Protein 9ETW (pdb70)

Solvent-accessible surface area: 11876 Å² total; per-residue (Å²): 137,149,58,73,25,62,9,131,66,4,13,85,58,2,13,124,11,0,32,61,0,51,94,98,48,41,42,59,64,4,46,0,23,8,116,217,60,64,9,49,0,3,16,6,0,0,3,10,25,4,108,51,0,50,44,8,6,34,37,88,91,172,52,28,92,46,101,91,1,97,6,156,80,10,36,23,79,0,0,109,40,0,0,77,0,0,8,50,12,85,6,55,0,37,92,105,10,2,119,46,0,40,40,3,0,89,88,0,77,0,117,46,0,21,118,16,0,96,79,3,43,141,75,24,174,135,147,54,73,28,66,12,123,79,6,12,85,61,2,13,126,9,0,31,56,0,52,95,103,48,42,41,53,63,3,45,0,25,18,146,104,81,61,9,49,0,3,12,8,0,2,2,10,26,3,100,56,1,48,64,31,5,37,40,55,97,77,17,25,92,75,101,89,5,114,6,141,54,20,45,24,84,0,0,109,28,1,0,65,0,0,8,48,11,83,5,51,0,39,107,107,6,13,151,31,0,42,43,2,0,92,80,0,102,3,112,47,0,14,94,17,0,83,94,2,64,170,79,24,124

B-factor: mean 26.44, std 12.59, range [11.4, 100.25]

Foldseek 3Di:
DDDDDDDPCVVVVVLLVQVVCVVVVHPWQAWEDEPRDTDTHHLVLLLVQFVLSVCQCVHDDPNVPDRYHYDPPAQPLLVVQLRVCSSHVDGDDDPVCLVNVLVNCVVRVNVVSVVVSVVVVVVVD/DDDDDDDVCVVVVVLLVQVVCVVVVHPWQAWEDEPHDTDTHHLVLLLVQFVLSVCCQVPHPVSVRDRYHYDDQADPLLVVQVRVCSSHVDGDDDPVCLVRVLRSCVVRVRVVSVVVSVVVVVVVD

Structure (mmCIF, N/CA/C/O backbone):
data_9ETW
#
_entry.id   9ETW
#
_cell.length_a   28.740
_cell.length_b   78.186
_cell.length_c   95.571
_cell.angle_alpha   90.000
_cell.angle_beta   90.000
_cell.angle_gamma   90.000
#
_symmetry.space_group_name_H-M   'P 21 21 21'
#
loop_
_entity.id
_entity.type
_entity.pdbx_description
1 polymer 'Kelch-like protein 26'
2 non-polymer 1,2-ETHANEDIOL
3 water water
#
loop_
_atom_site.group_PDB
_atom_site.id
_atom_site.type_symbol
_atom_site.label_atom_id
_atom_site.label_alt_id
_atom_site.label_comp_id
_atom_site.label_asym_id
_atom_site.label_entity_id
_atom_site.label_seq_id
_atom_site.pdbx_PDB_ins_code
_atom_site.Cartn_x
_atom_site.Cartn_y
_atom_site.Cartn_z
_atom_site.occupancy
_atom_site.B_iso_or_equiv
_atom_site.auth_seq_id
_atom_site.auth_comp_id
_atom_site.auth_asym_id
_atom_site.auth_atom_id
_atom_site.pdbx_PDB_model_num
ATOM 1 N N . LEU A 1 5 ? 29.09302 -14.98860 4.29693 1.000 81.02135 37 LEU A N 1
ATOM 2 C CA . LEU A 1 5 ? 27.71303 -15.39920 4.00249 1.000 100.25250 37 LEU A CA 1
ATOM 3 C C . LEU A 1 5 ? 26.82110 -14.23215 3.55260 1.000 92.27235 37 LEU A C 1
ATOM 4 O O . LEU A 1 5 ? 26.25591 -13.50063 4.37841 1.000 77.56145 37 LEU A O 1
ATOM 9 N N . LYS A 1 6 ? 26.69597 -14.08492 2.23360 1.000 55.72292 38 LYS A N 1
ATOM 10 C CA . LYS A 1 6 ? 25.94079 -13.01371 1.59784 1.000 39.54287 38 LYS A CA 1
ATOM 11 C C . LYS A 1 6 ? 25.02955 -13.65188 0.56823 1.000 44.78614 38 LYS A C 1
ATOM 12 O O . LYS A 1 6 ? 25.46384 -14.53730 -0.17519 1.000 43.32393 38 LYS A O 1
ATOM 18 N N . CYS A 1 7 ? 23.77090 -13.23266 0.52779 1.000 34.26238 39 CYS A N 1
ATOM 19 C CA . CYS A 1 7 ? 22.84266 -13.97028 -0.31204 1.000 39.47953 39 CYS A CA 1
ATOM 20 C C . CYS A 1 7 ? 21.71262 -13.06051 -0.74120 1.000 30.83585 39 CYS A C 1
ATOM 21 O O . CYS A 1 7 ? 21.26283 -12.20675 0.03244 1.000 27.66017 39 CYS A O 1
ATOM 24 N N . THR A 1 8 ? 21.26041 -13.25611 -1.97678 1.000 32.06800 40 THR A N 1
ATOM 25 C CA . THR A 1 8 ? 20.13011 -12.51076 -2.51971 1.000 29.61386 40 THR A CA 1
ATOM 26 C C . THR A 1 8 ? 18.87777 -13.37082 -2.43865 1.000 27.03917 40 THR A C 1
ATOM 27 O O . THR A 1 8 ? 18.90826 -14.54920 -2.81088 1.000 31.37799 40 THR A O 1
ATOM 31 N N . PHE A 1 9 ? 17.78975 -12.77373 -1.94532 1.000 24.39130 41 PHE A N 1
ATOM 32 C CA . PHE A 1 9 ? 16.46965 -13.38210 -1.86550 1.000 25.53185 41 PHE A CA 1
ATOM 33 C C . PHE A 1 9 ? 15.50723 -12.57807 -2.72433 1.000 24.47348 41 PHE A C 1
ATOM 34 O O . PHE A 1 9 ? 15.69494 -11.37967 -2.95384 1.000 26.27659 41 PHE A O 1
ATOM 42 N N . SER A 1 10 ? 14.47557 -13.24600 -3.20273 1.000 26.53218 42 SER A N 1
ATOM 43 C CA A SER A 1 10 ? 13.48325 -12.57490 -4.02362 0.571 24.67634 42 SER A CA 1
ATOM 44 C CA B SER A 1 10 ? 13.48593 -12.65110 -4.08510 0.429 24.67844 42 SER A CA 1
ATOM 45 C C . SER A 1 10 ? 12.09276 -12.95759 -3.55299 1.000 24.88281 42 SER A C 1
ATOM 46 O O . SER A 1 10 ? 11.87173 -14.02020 -2.95855 1.000 25.24924 42 SER A O 1
ATOM 51 N N . ALA A 1 11 ? 11.15533 -12.03850 -3.79048 1.000 23.30377 43 ALA A N 1
ATOM 52 C CA . ALA A 1 11 ? 9.75343 -12.25190 -3.44570 1.000 21.05231 43 ALA A CA 1
ATOM 53 C C . ALA A 1 11 ? 8.95846 -12.43557 -4.73315 1.000 21.13866 43 ALA A C 1
ATOM 54 O O . ALA A 1 11 ? 8.70954 -11.45214 -5.45144 1.000 22.72269 43 ALA A O 1
ATOM 56 N N . PRO A 1 12 ? 8.57306 -13.66402 -5.09373 1.000 25.15081 44 PRO A N 1
ATOM 57 C CA . PRO A 1 12 ? 7.90918 -13.86369 -6.39415 1.000 33.19728 44 PRO A CA 1
ATOM 58 C C . PRO A 1 12 ? 6.55904 -13.17467 -6.50659 1.000 27.57497 44 PRO A C 1
ATOM 59 O O . PRO A 1 12 ? 6.11219 -12.89828 -7.62554 1.000 38.27537 44 PRO A O 1
ATOM 63 N N . SER A 1 13 ? 5.90640 -12.87120 -5.39448 1.000 29.67984 45 SER A N 1
ATOM 64 C CA . SER A 1 13 ? 4.60851 -12.20937 -5.40656 1.000 31.38330 45 SER A CA 1
ATOM 65 C C . SER A 1 13 ? 4.69941 -10.68626 -5.50394 1.000 37.07300 45 SER A C 1
ATOM 66 O O . SER A 1 13 ? 3.65301 -10.03122 -5.60929 1.000 28.05135 45 SER A O 1
ATOM 69 N N . HIS A 1 14 ? 5.90650 -10.10078 -5.45132 1.000 22.35664 46 HIS A N 1
ATOM 70 C CA . HIS A 1 14 ? 5.98224 -8.64945 -5.25655 1.000 19.50057 46 HIS A CA 1
ATOM 71 C C . HIS A 1 14 ? 5.48349 -7.88620 -6.47331 1.000 20.73361 46 HIS A C 1
ATOM 72 O O . HIS A 1 14 ? 4.76164 -6.89355 -6.32346 1.000 19.27273 46 HIS A O 1
ATOM 79 N N . SER A 1 15 ? 5.85620 -8.30780 -7.68227 1.000 18.21012 47 SER A N 1
ATOM 80 C CA . SER A 1 15 ? 5.46279 -7.52529 -8.84759 1.000 16.77033 47 SER A CA 1
ATOM 81 C C . SER A 1 15 ? 3.94984 -7.54318 -9.01683 1.000 20.68710 47 SER A C 1
ATOM 82 O O . SER A 1 15 ? 3.35589 -6.54990 -9.44656 1.000 20.41853 47 SER A O 1
ATOM 85 N N . THR A 1 16 ? 3.30492 -8.66472 -8.66438 1.000 19.31406 48 THR A N 1
ATOM 86 C CA . THR A 1 16 ? 1.84466 -8.74718 -8.73967 1.000 23.82776 48 THR A CA 1
ATOM 87 C C . THR A 1 16 ? 1.18382 -7.86536 -7.68485 1.000 21.44716 48 THR A C 1
ATOM 88 O O . THR A 1 16 ? 0.20297 -7.17103 -7.96678 1.000 19.23379 48 THR A O 1
ATOM 92 N N . SER A 1 17 ? 1.69100 -7.89694 -6.45624 1.000 21.98621 49 SER A N 1
ATOM 93 C CA . SER A 1 17 ? 1.14114 -7.03534 -5.41715 1.000 21.64412 49 SER A CA 1
ATOM 94 C C . SER A 1 17 ? 1.33593 -5.56050 -5.75516 1.000 19.40445 49 SER A C 1
ATOM 95 O O . SER A 1 17 ? 0.46555 -4.72342 -5.45994 1.000 18.32445 49 SER A O 1
ATOM 98 N N . LEU A 1 18 ? 2.50048 -5.21912 -6.31805 1.000 20.48580 50 LEU A N 1
ATOM 99 C CA A LEU A 1 18 ? 2.77297 -3.83491 -6.70694 0.629 21.11395 50 LEU A CA 1
ATOM 100 C CA B LEU A 1 18 ? 2.75720 -3.83056 -6.68293 0.371 21.12041 50 LEU A CA 1
ATOM 101 C C . LEU A 1 18 ? 1.79928 -3.37464 -7.77717 1.000 17.58615 50 LEU A C 1
ATOM 102 O O . LEU A 1 18 ? 1.23046 -2.27057 -7.69715 1.000 16.19782 50 LEU A O 1
ATOM 111 N N . LEU A 1 19 ? 1.59709 -4.20516 -8.80361 1.000 15.97317 51 LEU A N 1
ATOM 112 C CA . LEU A 1 19 ? 0.63216 -3.84769 -9.84107 1.000 16.40658 51 LEU A CA 1
ATOM 113 C C . LEU A 1 19 ? -0.74164 -3.57760 -9.22615 1.000 17.15937 51 LEU A C 1
ATOM 114 O O . LEU A 1 19 ? -1.39057 -2.56968 -9.53081 1.000 17.79171 51 LEU A O 1
ATOM 119 N N . GLN A 1 20 ? -1.19917 -4.46760 -8.33732 1.000 20.63764 52 GLN A N 1
ATOM 120 C CA A GLN A 1 20 ? -2.48997 -4.26563 -7.67916 0.570 17.64809 52 GLN A CA 1
ATOM 121 C CA B GLN A 1 20 ? -2.49067 -4.25858 -7.70370 0.430 17.69005 52 GLN A CA 1
ATOM 122 C C . GLN A 1 20 ? -2.50706 -2.94973 -6.91754 1.000 19.52924 52 GLN A C 1
ATOM 123 O O . GLN A 1 20 ? -3.51398 -2.22473 -6.92871 1.000 18.20671 52 GLN A O 1
ATOM 134 N N . GLY A 1 21 ? -1.40087 -2.63025 -6.23991 1.000 17.33512 53 GLY A N 1
ATOM 135 C CA . GLY A 1 21 ? -1.30921 -1.36121 -5.52763 1.000 16.83116 53 GLY A CA 1
ATOM 136 C C . GLY A 1 21 ? -1.42075 -0.17027 -6.46573 1.000 19.13473 53 GLY A C 1
ATOM 137 O O . GLY A 1 21 ? -2.10916 0.80735 -6.15894 1.000 17.02602 53 GLY A O 1
ATOM 138 N N . LEU A 1 22 ? -0.72363 -0.21739 -7.61419 1.000 15.30041 54 LEU A N 1
ATOM 139 C CA . LEU A 1 22 ? -0.85709 0.87367 -8.59126 1.000 14.27239 54 LEU A CA 1
ATOM 140 C C . LEU A 1 22 ? -2.30262 1.04235 -9.03772 1.000 15.48351 54 LEU A C 1
ATOM 141 O O . LEU A 1 22 ? -2.80582 2.16749 -9.15553 1.000 17.35819 54 LEU A O 1
ATOM 146 N N . ALA A 1 23 ? -2.97870 -0.06748 -9.32903 1.000 14.79437 55 ALA A N 1
ATOM 147 C CA . ALA A 1 23 ? -4.37737 -0.00399 -9.75976 1.000 18.93063 55 ALA A CA 1
ATOM 148 C C . ALA A 1 23 ? -5.25723 0.64430 -8.69106 1.000 17.28524 55 ALA A C 1
ATOM 149 O O . ALA A 1 23 ? -6.12105 1.48059 -9.01313 1.000 18.27263 55 ALA A O 1
ATOM 151 N N . THR A 1 24 ? -5.04351 0.30598 -7.40497 1.000 15.40009 56 THR A N 1
ATOM 152 C CA . THR A 1 24 ? -5.92130 0.90411 -6.38510 1.000 19.40580 56 THR A CA 1
ATOM 153 C C . THR A 1 24 ? -5.65323 2.38852 -6.22004 1.000 15.91564 56 THR A C 1
ATOM 154 O O . THR A 1 24 ? -6.57025 3.14888 -5.89901 1.000 16.77416 56 THR A O 1
ATOM 158 N N . LEU A 1 25 ? -4.40686 2.82293 -6.44196 1.000 16.37429 57 LEU A N 1
ATOM 159 C CA . LEU A 1 25 ? -4.08953 4.24545 -6.35779 1.000 17.60880 57 LEU A CA 1
ATOM 160 C C . LEU A 1 25 ? -4.71484 5.01668 -7.51156 1.000 16.55722 57 LEU A C 1
ATOM 161 O O . LEU A 1 25 ? -5.28411 6.10692 -7.30693 1.000 16.93416 57 LEU A O 1
ATOM 166 N N . ARG A 1 26 ? -4.65442 4.46236 -8.73050 1.000 16.21502 58 ARG A N 1
ATOM 167 C CA . ARG A 1 26 ? -5.36360 5.11375 -9.82534 1.000 15.16577 58 ARG A CA 1
ATOM 168 C C . ARG A 1 26 ? -6.86032 5.17679 -9.51559 1.000 16.52443 58 ARG A C 1
ATOM 169 O O . ARG A 1 26 ? -7.50324 6.21707 -9.72953 1.000 19.24581 58 ARG A O 1
ATOM 177 N N . ALA A 1 27 ? -7.43595 4.08038 -9.00028 1.000 15.28053 59 ALA A N 1
ATOM 178 C CA . ALA A 1 27 ? -8.88317 4.07590 -8.76730 1.000 17.78848 59 ALA A CA 1
ATOM 179 C C . ALA A 1 27 ? -9.27482 5.08642 -7.69173 1.000 18.89772 59 ALA A C 1
ATOM 180 O O . ALA A 1 27 ? -10.37549 5.63352 -7.73195 1.000 17.90833 59 ALA A O 1
ATOM 182 N N . GLN A 1 28 ? -8.38651 5.35972 -6.74127 1.000 18.42812 60 GLN A N 1
ATOM 183 C CA . GLN A 1 28 ? -8.66549 6.33372 -5.68854 1.000 16.84144 60 GLN A CA 1
ATOM 184 C C . GLN A 1 28 ? -8.29648 7.74772 -6.12220 1.000 16.21070 60 GLN A C 1
ATOM 185 O O . GLN A 1 28 ? -8.41723 8.69228 -5.32829 1.000 17.68433 60 GLN A O 1
ATOM 191 N N . GLY A 1 29 ? -7.87482 7.92012 -7.35607 1.000 15.29787 61 GLY A N 1
ATOM 192 C CA . GLY A 1 29 ? -7.51576 9.24466 -7.83158 1.000 17.64084 61 GLY A CA 1
ATOM 193 C C . GLY A 1 29 ? -6.27177 9.82576 -7.19108 1.000 18.99669 61 GLY A C 1
ATOM 194 O O . GLY A 1 29 ? -6.15510 11.05601 -7.09129 1.000 18.54311 61 GLY A O 1
ATOM 195 N N . GLN A 1 30 ? -5.31933 8.98208 -6.79251 1.000 14.94088 62 GLN A N 1
ATOM 196 C CA . GLN A 1 30 ? -4.19513 9.39747 -5.95718 1.000 14.81913 62 GLN A CA 1
ATOM 197 C C . GLN A 1 30 ? -2.89455 9.44382 -6.75098 1.000 17.34575 62 GLN A C 1
ATOM 198 O O . GLN A 1 30 ? -2.57183 8.49798 -7.48334 1.000 16.02696 62 GLN A O 1
ATOM 204 N N . LEU A 1 31 ? -2.12411 10.52645 -6.55048 1.000 18.66028 63 LEU A N 1
ATOM 205 C CA . LEU A 1 31 ? -0.75961 10.72601 -7.05547 1.000 19.14359 63 LEU A CA 1
ATOM 206 C C . LEU A 1 31 ? -0.68832 10.85872 -8.56516 1.000 17.55067 63 LEU A C 1
ATOM 207 O O . LEU A 1 31 ? 0.41611 10.78001 -9.13340 1.000 20.17420 63 LEU A O 1
ATOM 212 N N . LEU A 1 32 ? -1.81675 11.06295 -9.22954 1.000 15.19492 64 LEU A N 1
ATOM 213 C CA . LEU A 1 32 ? -1.82465 11.14422 -10.68568 1.000 15.86399 64 LEU A CA 1
ATOM 214 C C . LEU A 1 32 ? -1.08481 12.39089 -11.16365 1.000 19.72346 64 LEU A C 1
ATOM 215 O O . LEU A 1 32 ? -1.17081 13.45404 -10.54060 1.000 24.38586 64 LEU A O 1
ATOM 220 N N . ASP A 1 33 ? -0.35976 12.27016 -12.28726 1.000 18.24691 65 ASP A N 1
ATOM 221 C CA . ASP A 1 33 ? 0.43793 13.39632 -12.76956 1.000 17.97060 65 ASP A CA 1
ATOM 222 C C . ASP A 1 33 ? 0.27222 13.67838 -14.25731 1.000 18.95486 65 ASP A C 1
ATOM 223 O O . ASP A 1 33 ? 0.96211 14.55490 -14.78035 1.000 20.76589 65 ASP A O 1
ATOM 228 N N . VAL A 1 34 ? -0.63801 13.00189 -14.95147 1.000 15.19378 66 VAL A N 1
ATOM 229 C CA . VAL A 1 34 ? -0.92930 13.38998 -16.33355 1.000 14.77938 66 VAL A CA 1
ATOM 230 C C . VAL A 1 34 ? -2.40218 13.13699 -16.62241 1.000 18.57925 66 VAL A C 1
ATOM 231 O O . VAL A 1 34 ? -3.02269 12.21474 -16.07731 1.000 16.79701 66 VAL A O 1
ATOM 235 N N . VAL A 1 35 ? -2.94874 13.95132 -17.52162 1.000 16.58374 67 VAL A N 1
ATOM 236 C CA . VAL A 1 35 ? -4.25092 13.69235 -18.11695 1.000 14.17653 67 VAL A CA 1
ATOM 237 C C . VAL A 1 35 ? -4.02475 13.64809 -19.61546 1.000 14.94318 67 VAL A C 1
ATOM 238 O O . VAL A 1 35 ? -3.58635 14.63711 -20.20930 1.000 17.67630 67 VAL A O 1
ATOM 242 N N . LEU A 1 36 ? -4.27134 12.49842 -20.22765 1.000 16.08209 68 LEU A N 1
ATOM 243 C CA . LEU A 1 36 ? -4.31173 12.40596 -21.68141 1.000 13.24201 68 LEU A CA 1
ATOM 244 C C . LEU A 1 36 ? -5.72521 12.72794 -22.14519 1.000 16.51552 68 LEU A C 1
ATOM 245 O O . LEU A 1 36 ? -6.70067 12.38059 -21.47106 1.000 16.79075 68 LEU A O 1
ATOM 250 N N . THR A 1 37 ? -5.84547 13.43595 -23.26019 1.000 16.88740 69 THR A N 1
ATOM 251 C CA . THR A 1 37 ? -7.17406 13.79201 -23.75001 1.000 15.62083 69 THR A CA 1
ATOM 252 C C . THR A 1 37 ? -7.30790 13.41801 -25.21624 1.000 18.08750 69 THR A C 1
ATOM 253 O O . THR A 1 37 ? -6.36297 13.54084 -26.01016 1.000 19.13472 69 THR A O 1
ATOM 257 N N . ILE A 1 38 ? -8.51090 12.97669 -25.56921 1.000 16.97742 70 ILE A N 1
ATOM 258 C CA . ILE A 1 38 ? -8.89988 12.65976 -26.94085 1.000 18.30057 70 ILE A CA 1
ATOM 259 C C . ILE A 1 38 ? -10.25754 13.31041 -27.14297 1.000 20.31414 70 ILE A C 1
ATOM 260 O O . ILE A 1 38 ? -11.23204 12.90101 -26.50366 1.000 21.85184 70 ILE A O 1
ATOM 265 N N . ASN A 1 39 ? -10.32093 14.33726 -27.99887 1.000 22.54660 71 ASN A N 1
ATOM 266 C CA . ASN A 1 39 ? -11.56582 15.07979 -28.25408 1.000 26.14655 71 ASN A CA 1
ATOM 267 C C . ASN A 1 39 ? -12.25558 15.48862 -26.94777 1.000 29.73889 71 ASN A C 1
ATOM 268 O O . ASN A 1 39 ? -13.47204 15.35213 -26.78068 1.000 31.15361 71 ASN A O 1
ATOM 273 N N . ARG A 1 40 ? -11.46011 16.00814 -26.02262 1.000 27.48486 72 ARG A N 1
ATOM 274 C CA . ARG A 1 40 ? -11.89580 16.53446 -24.73141 1.000 30.33937 72 ARG A CA 1
ATOM 275 C C . ARG A 1 40 ? -12.28301 15.45114 -23.71993 1.000 34.90457 72 ARG A C 1
ATOM 276 O O . ARG A 1 40 ? -12.66899 15.79869 -22.61448 1.000 32.17394 72 ARG A O 1
ATOM 284 N N . GLU A 1 41 ? -12.18854 14.16052 -24.05516 1.000 22.00417 73 GLU A N 1
ATOM 285 C CA . GLU A 1 41 ? -12.32557 13.10067 -23.05266 1.000 22.53553 73 GLU A CA 1
ATOM 286 C C . GLU A 1 41 ? -11.02095 12.93158 -22.28524 1.000 19.49573 73 GLU A C 1
ATOM 287 O O . GLU A 1 41 ? -9.96646 12.73186 -22.89511 1.000 20.89299 73 GLU A O 1
ATOM 293 N N . ALA A 1 42 ? -11.10656 12.93378 -20.94770 1.000 22.08810 74 ALA A N 1
ATOM 294 C CA . ALA A 1 42 ? -9.95596 12.91891 -20.05110 1.000 17.75710 74 ALA A CA 1
ATOM 295 C C . ALA A 1 42 ? -9.60329 11.51296 -19.57667 1.000 16.29582 74 ALA A C 1
ATOM 296 O O . ALA A 1 42 ? -10.48671 10.73585 -19.17921 1.000 20.35561 74 ALA A O 1
ATOM 298 N N . PHE A 1 43 ? -8.30699 11.21556 -19.59467 1.000 16.15464 75 PHE A N 1
ATOM 299 C CA . PHE A 1 43 ? -7.76594 9.92424 -19.18062 1.000 18.47748 75 PHE A CA 1
ATOM 300 C C . PHE A 1 43 ? -6.63832 10.17672 -18.19746 1.000 14.95627 75 PHE A C 1
ATOM 301 O O . PHE A 1 43 ? -5.50305 10.45639 -18.61777 1.000 14.66943 75 PHE A O 1
ATOM 309 N N . PRO A 1 44 ? -6.89991 10.10463 -16.89853 1.000 14.15546 76 PRO A N 1
ATOM 310 C CA . PRO A 1 44 ? -5.83088 10.31785 -15.91671 1.000 16.10658 76 PRO A CA 1
ATOM 311 C C . PRO A 1 44 ? -4.93176 9.09117 -15.78960 1.000 19.67949 76 PRO A C 1
ATOM 312 O O . PRO A 1 44 ? -5.37146 7.94946 -15.94372 1.000 18.38355 76 PRO A O 1
ATOM 316 N N . ALA A 1 45 ? -3.65580 9.32646 -15.47012 1.000 16.57052 77 ALA A N 1
ATOM 317 C CA . ALA A 1 45 ? -2.73805 8.21015 -15.25929 1.000 14.41594 77 ALA A CA 1
ATOM 318 C C . ALA A 1 45 ? -1.52232 8.69771 -14.49555 1.000 16.89318 77 ALA A C 1
ATOM 319 O O . ALA A 1 45 ? -1.39945 9.88211 -14.16830 1.000 16.06683 77 ALA A O 1
ATOM 321 N N . HIS A 1 46 ? -0.65485 7.75064 -14.15043 1.000 15.46585 78 HIS A N 1
ATOM 322 C CA . HIS A 1 46 ? 0.67841 8.03043 -13.62371 1.000 13.87374 78 HIS A CA 1
ATOM 323 C C . HIS A 1 46 ? 1.67000 7.87606 -14.77382 1.000 13.88891 78 HIS A C 1
ATOM 324 O O . HIS A 1 46 ? 1.74051 6.80495 -15.40347 1.000 15.88513 78 HIS A O 1
ATOM 331 N N . LYS A 1 47 ? 2.42117 8.94682 -15.07148 1.000 14.80247 79 LYS A N 1
ATOM 332 C CA . LYS A 1 47 ? 3.35576 8.89962 -16.20027 1.000 14.06285 79 LYS A CA 1
ATOM 333 C C . LYS A 1 47 ? 4.32888 7.74134 -16.06060 1.000 15.38220 79 LYS A C 1
ATOM 334 O O . LYS A 1 47 ? 4.69371 7.10077 -17.06135 1.000 16.30431 79 LYS A O 1
ATOM 340 N N . VAL A 1 48 ? 4.79636 7.48615 -14.83139 1.000 15.60211 80 VAL A N 1
ATOM 341 C CA . VAL A 1 48 ? 5.85441 6.49050 -14.66573 1.000 18.61937 80 VAL A CA 1
ATOM 342 C C . VAL A 1 48 ? 5.31773 5.09244 -14.96495 1.000 13.77884 80 VAL A C 1
ATOM 343 O O . VAL A 1 48 ? 6.07543 4.21840 -15.44584 1.000 15.21099 80 VAL A O 1
ATOM 347 N N . VAL A 1 49 ? 4.01746 4.85685 -14.72583 1.000 14.29868 81 VAL A N 1
ATOM 348 C CA . VAL A 1 49 ? 3.44790 3.54478 -15.01700 1.000 15.33482 81 VAL A CA 1
ATOM 349 C C . VAL A 1 49 ? 3.33298 3.33763 -16.52546 1.000 12.43177 81 VAL A C 1
ATOM 350 O O . VAL A 1 49 ? 3.71939 2.28910 -17.04647 1.000 16.25464 81 VAL A O 1
ATOM 354 N N . LEU A 1 50 ? 2.77842 4.32950 -17.24962 1.000 13.79260 82 LEU A N 1
ATOM 355 C CA . LEU A 1 50 ? 2.70701 4.23952 -18.70209 1.000 13.27374 82 LEU A CA 1
ATOM 356 C C . LEU A 1 50 ? 4.09569 4.14995 -19.33245 1.000 12.62400 82 LEU A C 1
ATOM 357 O O . LEU A 1 50 ? 4.31629 3.34204 -20.24972 1.000 15.35164 82 LEU A O 1
ATOM 362 N N . ALA A 1 51 ? 5.05662 4.92496 -18.81814 1.000 15.59012 83 ALA A N 1
ATOM 363 C CA . ALA A 1 51 ? 6.40439 4.87391 -19.37580 1.000 17.08079 83 ALA A CA 1
ATOM 364 C C . ALA A 1 51 ? 7.08211 3.52565 -19.13045 1.000 16.82632 83 ALA A C 1
ATOM 365 O O . ALA A 1 51 ? 7.97642 3.12457 -19.89909 1.000 18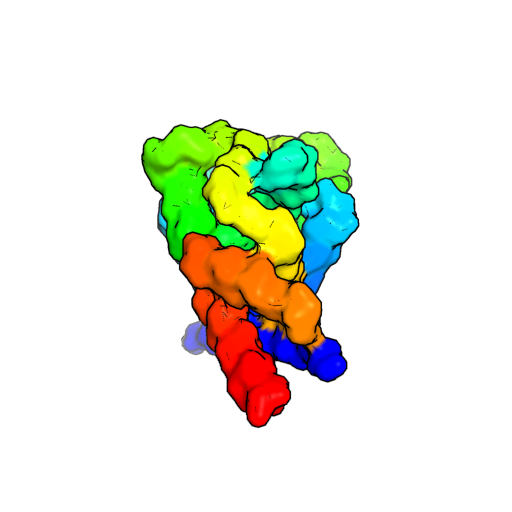.87768 83 ALA A O 1
ATOM 367 N N . ALA A 1 52 ? 6.70390 2.82629 -18.05659 1.000 15.39706 84 ALA A N 1
ATOM 368 C CA . ALA A 1 52 ? 7.34411 1.55750 -17.74644 1.000 15.96188 84 ALA A CA 1
ATOM 369 C C . ALA A 1 52 ? 6.83382 0.40778 -18.58896 1.000 18.55432 84 ALA A C 1
ATOM 370 O O . ALA A 1 52 ? 7.43852 -0.66717 -18.54904 1.000 20.98719 84 ALA A O 1
ATOM 372 N N . CYS A 1 53 ? 5.77132 0.58166 -19.37071 1.000 17.03790 85 CYS A N 1
ATOM 373 C CA . CYS A 1 53 ? 5.35149 -0.53865 -20.20064 1.000 25.65706 85 CYS A CA 1
ATOM 374 C C . CYS A 1 53 ? 5.12236 -0.16975 -21.65742 1.000 21.44580 85 CYS A C 1
ATOM 375 O O . CYS A 1 53 ? 4.67966 -1.02731 -22.41500 1.000 21.64512 85 CYS A O 1
ATOM 378 N N . SER A 1 54 ? 5.46666 1.04858 -22.08115 1.000 16.36282 86 SER A N 1
ATOM 379 C CA . SER A 1 54 ? 5.33911 1.42588 -23.49390 1.000 15.19661 86 SER A CA 1
ATOM 380 C C . SER A 1 54 ? 6.48993 2.34250 -23.85921 1.000 14.53110 86 SER A C 1
ATOM 381 O O . SER A 1 54 ? 6.65644 3.40139 -23.23777 1.000 19.83442 86 SER A O 1
ATOM 384 N N . ASP A 1 55 ? 7.23675 1.95982 -24.91156 1.000 19.09304 87 ASP A N 1
ATOM 385 C CA . ASP A 1 55 ? 8.33910 2.80517 -25.37598 1.000 16.68452 87 ASP A CA 1
ATOM 386 C C . ASP A 1 55 ? 7.80500 4.09422 -25.99614 1.000 24.98981 87 ASP A C 1
ATOM 387 O O . ASP A 1 55 ? 8.51092 5.10874 -26.00802 1.000 21.24835 87 ASP A O 1
ATOM 392 N N . TYR A 1 56 ? 6.54903 4.08857 -26.45831 1.000 18.47979 88 TYR A N 1
ATOM 393 C CA . TYR A 1 56 ? 5.91593 5.30725 -26.95931 1.000 18.16272 88 TYR A CA 1
ATOM 394 C C . TYR A 1 56 ? 5.67535 6.30872 -25.82852 1.000 18.22269 88 TYR A C 1
ATOM 395 O O . TYR A 1 56 ? 6.07660 7.48331 -25.91964 1.000 17.56762 88 TYR A O 1
ATOM 404 N N . PHE A 1 57 ? 5.03378 5.85879 -24.74685 1.000 17.11978 89 PHE A N 1
ATOM 405 C CA . PHE A 1 57 ? 4.84884 6.74473 -23.60733 1.000 14.51493 89 PHE A CA 1
ATOM 406 C C . PHE A 1 57 ? 6.17885 7.08397 -22.94853 1.000 13.43002 89 PHE A C 1
ATOM 407 O O . PHE A 1 57 ? 6.35669 8.20099 -22.44279 1.000 15.84265 89 PHE A O 1
ATOM 415 N N . ARG A 1 58 ? 7.15322 6.17817 -22.94827 1.000 12.64454 90 ARG A N 1
ATOM 416 C CA A ARG A 1 58 ? 8.42223 6.54258 -22.32949 0.518 16.97221 90 ARG A CA 1
ATOM 417 C CA B ARG A 1 58 ? 8.43119 6.52667 -22.33899 0.482 16.97389 90 ARG A CA 1
ATOM 418 C C . ARG A 1 58 ? 9.08339 7.67291 -23.10716 1.000 17.31439 90 ARG A C 1
ATOM 419 O O . ARG A 1 58 ? 9.54474 8.65891 -22.51887 1.000 17.47931 90 ARG A O 1
ATOM 434 N N . ALA A 1 59 ? 9.05659 7.60007 -24.44233 1.000 18.01262 91 ALA A N 1
ATOM 435 C CA . ALA A 1 59 ? 9.62441 8.67465 -25.24398 1.000 21.60955 91 ALA A CA 1
ATOM 436 C C . ALA A 1 59 ? 8.87335 9.97718 -25.01181 1.000 18.62340 91 ALA A C 1
ATOM 437 O O . ALA A 1 59 ? 9.48095 11.04862 -24.97773 1.000 22.99213 91 ALA A O 1
ATOM 439 N N . MET A 1 60 ? 7.54551 9.90331 -24.88380 1.000 17.67528 92 MET A N 1
ATOM 440 C CA . MET A 1 60 ? 6.74650 11.11179 -24.71525 1.000 18.09805 92 MET A CA 1
ATOM 441 C C . MET A 1 60 ? 7.04748 11.80099 -23.38690 1.000 21.77701 92 MET A C 1
ATOM 442 O O . MET A 1 60 ? 7.11431 13.03665 -23.32341 1.000 22.42194 92 MET A O 1
ATOM 447 N N . PHE A 1 61 ? 7.21248 11.02595 -22.31692 1.000 18.28880 93 PHE A N 1
ATOM 448 C CA . PHE A 1 61 ? 7.31703 11.62016 -20.98353 1.000 21.80470 93 PHE A CA 1
ATOM 449 C C . PHE A 1 61 ? 8.74297 11.87343 -20.53503 1.000 24.95942 93 PHE A C 1
ATOM 450 O O . PHE A 1 61 ? 8.94883 12.62504 -19.57757 1.000 20.37693 93 PHE A O 1
ATOM 458 N N . THR A 1 62 ? 9.73989 11.27977 -21.18787 1.000 19.90130 94 THR A N 1
ATOM 459 C CA . THR A 1 62 ? 11.11876 11.46794 -20.75823 1.000 21.63751 94 THR A CA 1
ATOM 460 C C . THR A 1 62 ? 11.95285 12.19707 -21.78665 1.000 26.94813 94 THR A C 1
ATOM 461 O O . THR A 1 62 ? 13.12495 12.48126 -21.51864 1.000 24.10341 94 THR A O 1
ATOM 465 N N . GLY A 1 63 ? 11.38782 12.52995 -22.94417 1.000 25.64732 95 GLY A N 1
ATOM 466 C CA . GLY A 1 63 ? 12.15872 13.05089 -24.05415 1.000 26.52778 95 GLY A CA 1
ATOM 467 C C . GLY A 1 63 ? 12.14637 14.56144 -24.16348 1.000 33.39363 95 GLY A C 1
ATOM 468 O O . GLY A 1 63 ? 11.82988 15.28719 -23.21210 1.000 33.98080 95 GLY A O 1
ATOM 469 N N . GLY A 1 64 ? 12.51930 15.04075 -25.35005 1.000 31.11620 96 GLY A N 1
ATOM 470 C CA . GLY A 1 64 ? 12.47980 16.44620 -25.70094 1.000 42.58126 96 GLY A CA 1
ATOM 471 C C . GLY A 1 64 ? 11.24380 16.89418 -26.46097 1.000 42.72811 96 GLY A C 1
ATOM 472 O O . GLY A 1 64 ? 11.24559 17.99958 -27.01704 1.000 41.94491 96 GLY A O 1
ATOM 473 N N . MET A 1 65 ? 10.20568 16.06366 -26.53171 1.000 38.05420 97 MET A N 1
ATOM 474 C CA . MET A 1 65 ? 8.93223 16.49408 -27.09115 1.000 43.05175 97 MET A CA 1
ATOM 475 C C . MET A 1 65 ? 8.30656 17.57023 -26.20603 1.000 38.58975 97 MET A C 1
ATOM 476 O O . MET A 1 65 ? 8.50815 17.60388 -24.98734 1.000 43.83834 97 MET A O 1
ATOM 481 N N . ARG A 1 66 ? 7.54440 18.46992 -26.83236 1.000 39.12270 98 ARG A N 1
ATOM 482 C CA . ARG A 1 66 ? 6.79811 19.44448 -26.04606 1.000 39.41394 98 ARG A CA 1
ATOM 483 C C . ARG A 1 66 ? 5.96036 18.75980 -24.98001 1.000 42.01473 98 ARG A C 1
ATOM 484 O O . ARG A 1 66 ? 5.78355 19.30125 -23.88329 1.000 34.48878 98 ARG A O 1
ATOM 492 N N . GLU A 1 67 ? 5.47143 17.54735 -25.27187 1.000 34.60517 99 GLU A N 1
ATOM 493 C CA . GLU A 1 67 ? 4.63180 16.80874 -24.34015 1.000 30.09459 99 GLU A CA 1
ATOM 494 C C . GLU A 1 67 ? 5.32473 16.50363 -23.01413 1.000 30.48608 99 GLU A C 1
ATOM 495 O O . GLU A 1 67 ? 4.64374 16.29052 -22.00262 1.000 27.74127 99 GLU A O 1
ATOM 501 N N . ALA A 1 68 ? 6.65679 16.45711 -22.98660 1.000 30.01782 100 ALA A N 1
ATOM 502 C CA . ALA A 1 68 ? 7.31611 15.98574 -21.77239 1.000 33.14670 100 ALA A CA 1
ATOM 503 C C . ALA A 1 68 ? 7.05942 16.91754 -20.58982 1.000 40.76622 100 ALA A C 1
ATOM 504 O O . ALA A 1 68 ? 7.11889 16.48615 -19.43316 1.000 35.84441 100 ALA A O 1
ATOM 506 N N . SER A 1 69 ? 6.75781 18.18472 -20.85185 1.000 31.82192 101 SER A N 1
ATOM 507 C CA . SER A 1 69 ? 6.55354 19.16181 -19.78678 1.000 27.90069 101 SER A CA 1
ATOM 508 C C . SER A 1 69 ? 5.08174 19.47141 -19.54504 1.000 33.34727 101 SER A C 1
ATOM 509 O O . SER A 1 69 ? 4.76825 20.34845 -18.73394 1.000 28.70406 101 SER A O 1
ATOM 512 N N . GLN A 1 70 ? 4.17834 18.79960 -20.23943 1.000 30.72953 102 GLN A N 1
ATOM 513 C CA . GLN A 1 70 ? 2.75671 19.09022 -20.14899 1.000 28.16628 102 GLN A CA 1
ATOM 514 C C . GLN A 1 70 ? 2.07163 18.16993 -19.14708 1.000 26.58906 102 GLN A C 1
ATOM 515 O O . GLN A 1 70 ? 2.30481 16.96252 -19.13848 1.000 29.32492 102 GLN A O 1
ATOM 521 N N . ASP A 1 71 ? 1.20762 18.74537 -18.31489 1.000 25.35793 103 ASP A N 1
ATOM 522 C CA . ASP A 1 71 ? 0.38406 17.90549 -17.44898 1.000 24.63576 103 ASP A CA 1
ATOM 523 C C . ASP A 1 71 ? -0.88329 17.43549 -18.15044 1.000 20.92237 103 ASP A C 1
ATOM 524 O O . ASP A 1 71 ? -1.51111 16.47763 -17.68253 1.000 22.33326 103 ASP A O 1
ATOM 529 N N . VAL A 1 72 ? -1.29438 18.10780 -19.22647 1.000 20.15230 104 VAL A N 1
ATOM 530 C CA . VAL A 1 72 ? -2.44734 17.70760 -20.03765 1.000 19.90872 104 VAL A CA 1
ATOM 531 C C . VAL A 1 72 ? -1.98654 17.60067 -21.48722 1.000 20.44377 104 VAL A C 1
ATOM 532 O O . VAL A 1 72 ? -1.50257 18.58783 -22.05803 1.000 25.13988 104 VAL A O 1
ATOM 536 N N . ILE A 1 73 ? -2.15157 16.41893 -22.07572 1.000 20.28777 105 ILE A N 1
ATOM 537 C CA . ILE A 1 73 ? -1.60205 16.08430 -23.38973 1.000 20.09763 105 ILE A CA 1
ATOM 538 C C . ILE A 1 73 ? -2.72655 15.60916 -24.28693 1.000 20.72758 105 ILE A C 1
ATOM 539 O O . ILE A 1 73 ? -3.40269 14.62275 -23.96426 1.000 21.20619 105 ILE A O 1
ATOM 544 N N . GLU A 1 74 ? -2.88043 16.25335 -25.44984 1.000 22.61844 106 GLU A N 1
ATOM 545 C CA . GLU A 1 74 ? -3.84570 15.78498 -26.44180 1.000 25.41227 106 GLU A CA 1
ATOM 546 C C . GLU A 1 74 ? -3.20979 14.70019 -27.30752 1.000 26.91127 106 GLU A C 1
ATOM 547 O O . GLU A 1 74 ? -2.10319 14.88419 -27.83412 1.000 24.64969 106 GLU A O 1
ATOM 553 N N . LEU A 1 75 ? -3.90772 13.57919 -27.45715 1.000 23.07348 107 LEU A N 1
ATOM 554 C CA . LEU A 1 75 ? -3.44762 12.46636 -28.28858 1.000 23.39011 107 LEU A CA 1
ATOM 555 C C . LEU A 1 75 ? -4.21562 12.47288 -29.60080 1.000 31.48111 107 LEU A C 1
ATOM 556 O O . LEU A 1 75 ? -5.28148 11.86228 -29.72075 1.000 33.78530 107 LEU A O 1
ATOM 561 N N . LYS A 1 76 ? -3.65282 13.12758 -30.60170 1.000 21.67304 108 LYS A N 1
ATOM 562 C CA . LYS A 1 76 ? -4.33803 13.23679 -31.87917 1.000 22.74744 108 LYS A CA 1
ATOM 563 C C . LYS A 1 76 ? -4.28905 11.92426 -32.64730 1.000 28.43035 108 LYS A C 1
ATOM 564 O O . LYS A 1 76 ? -3.24083 11.28555 -32.74340 1.000 30.40351 108 LYS A O 1
ATOM 570 N N . GLY A 1 77 ? -5.41550 11.56720 -33.26120 1.000 24.46361 109 GLY A N 1
ATOM 571 C CA . GLY A 1 77 ? -5.51251 10.37561 -34.07803 1.000 37.30090 109 GLY A CA 1
ATOM 572 C C . GLY A 1 77 ? -5.86286 9.10160 -33.33265 1.000 32.84029 109 GLY A C 1
ATOM 573 O O . GLY A 1 77 ? -6.19523 8.10113 -33.97743 1.000 35.05678 109 GLY A O 1
ATOM 574 N N . VAL A 1 78 ? -5.81920 9.10661 -32.02286 1.000 20.00718 110 VAL A N 1
ATOM 575 C CA . VAL A 1 78 ? -5.92992 7.88362 -31.24232 1.000 16.63253 110 VAL A CA 1
ATOM 576 C C . VAL A 1 78 ? -7.39238 7.65049 -30.86289 1.000 19.85358 110 VAL A C 1
ATOM 577 O O . VAL A 1 78 ? -8.11695 8.58722 -30.52326 1.000 20.15138 110 VAL A O 1
ATOM 581 N N . SER A 1 79 ? -7.80837 6.38503 -30.85447 1.000 16.95521 111 SER A N 1
ATOM 582 C CA . SER A 1 79 ? -9.16111 6.01917 -30.46460 1.000 17.48246 111 SER A CA 1
ATOM 583 C C . SER A 1 79 ? -9.38457 6.19710 -28.96040 1.000 16.62566 111 SER A C 1
ATOM 584 O O . SER A 1 79 ? -8.62920 5.66673 -28.15668 1.000 17.82001 111 SER A O 1
ATOM 587 N N . ALA A 1 80 ? -10.44035 6.91612 -28.57911 1.000 17.22902 112 ALA A N 1
ATOM 588 C CA . ALA A 1 80 ? -10.73428 7.07900 -27.14197 1.000 15.34498 112 ALA A CA 1
ATOM 589 C C . ALA A 1 80 ? -11.08225 5.73648 -26.49708 1.000 21.37573 112 ALA A C 1
ATOM 590 O O . ALA A 1 80 ? -10.55789 5.38752 -25.42173 1.000 18.01366 112 ALA A O 1
ATOM 592 N N . ARG A 1 81 ? -11.98156 4.97637 -27.12198 1.000 15.96294 113 ARG A N 1
ATOM 593 C CA . ARG A 1 81 ? -12.28265 3.64502 -26.60773 1.000 15.81874 113 ARG A CA 1
ATOM 594 C C . ARG A 1 81 ? -11.02527 2.79242 -26.52356 1.000 22.16001 113 ARG A C 1
ATOM 595 O O . ARG A 1 81 ? -10.78252 2.11332 -25.51401 1.000 17.60362 113 ARG A O 1
ATOM 603 N N . GLY A 1 82 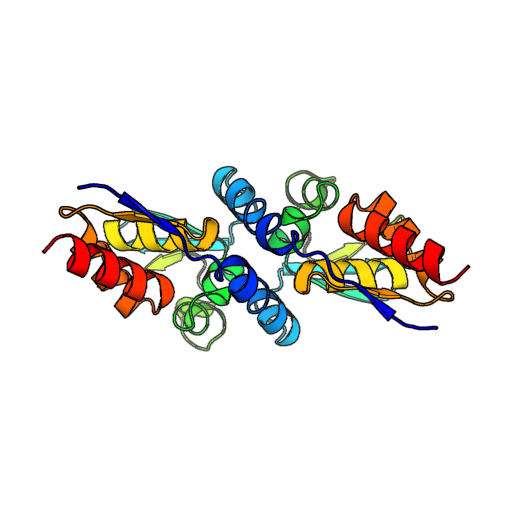? -10.19170 2.82678 -27.56266 1.000 16.54165 114 GLY A N 1
ATOM 604 C CA . GLY A 1 82 ? -8.96123 2.05484 -27.51306 1.000 14.00017 114 GLY A CA 1
ATOM 605 C C . GLY A 1 82 ? -8.04929 2.47245 -26.37584 1.000 15.99230 114 GLY A C 1
ATOM 606 O O . GLY A 1 82 ? -7.49047 1.61835 -25.68161 1.000 16.45274 114 GLY A O 1
ATOM 607 N N . LEU A 1 83 ? -7.88930 3.78570 -26.16277 1.000 15.55949 115 LEU A N 1
ATOM 608 C CA . LEU A 1 83 ? -6.99491 4.25456 -25.09859 1.000 14.89788 115 LEU A CA 1
ATOM 609 C C . LEU A 1 83 ? -7.48187 3.75195 -23.74119 1.000 17.06460 115 LEU A C 1
ATOM 610 O O . LEU A 1 83 ? -6.68523 3.35112 -22.88478 1.000 17.13942 115 LEU A O 1
ATOM 615 N N . ARG A 1 84 ? -8.78867 3.76717 -23.52527 1.000 18.83910 116 ARG A N 1
ATOM 616 C CA . ARG A 1 84 ? -9.37137 3.28536 -22.26573 1.000 17.71382 116 ARG A CA 1
ATOM 617 C C . ARG A 1 84 ? -8.84338 1.90067 -21.94617 1.000 19.67446 116 ARG A C 1
ATOM 618 O O . ARG A 1 84 ? -8.33331 1.64358 -20.85419 1.000 17.68652 116 ARG A O 1
ATOM 626 N N . HIS A 1 85 ? -8.96884 0.99161 -22.91127 1.000 16.05528 117 HIS A N 1
ATOM 627 C CA . HIS A 1 85 ? -8.49933 -0.38129 -22.71869 1.000 17.99668 117 HIS A CA 1
ATOM 628 C C . HIS A 1 85 ? -6.99704 -0.45003 -22.49834 1.000 18.48467 117 HIS A C 1
ATOM 629 O O . HIS A 1 85 ? -6.51946 -1.28293 -21.72031 1.000 17.24776 117 HIS A O 1
ATOM 636 N N . ILE A 1 86 ? -6.22964 0.36827 -23.21888 1.000 15.45003 118 ILE A N 1
ATOM 637 C CA . ILE A 1 86 ? -4.76859 0.34051 -23.09925 1.000 15.69669 118 ILE A CA 1
ATOM 638 C C . ILE A 1 86 ? -4.34213 0.76029 -21.69263 1.000 14.86121 118 ILE A C 1
ATOM 639 O O . ILE A 1 86 ? -3.50847 0.10924 -21.05210 1.000 18.76371 118 ILE A O 1
ATOM 644 N N . ILE A 1 87 ? -4.89729 1.85560 -21.18977 1.000 15.39322 119 ILE A N 1
ATOM 645 C CA . ILE A 1 87 ? -4.49551 2.26965 -19.83835 1.000 15.81670 1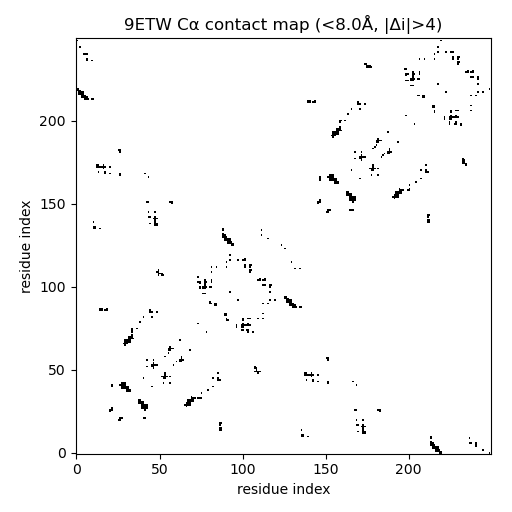19 ILE A CA 1
ATOM 646 C C . ILE A 1 87 ? -4.93589 1.23742 -18.80631 1.000 27.70627 119 ILE A C 1
ATOM 647 O O . ILE A 1 87 ? -4.17314 0.88409 -17.89732 1.000 17.06881 119 ILE A O 1
ATOM 652 N N . ASP A 1 88 ? -6.16517 0.72735 -18.92057 1.000 19.85557 120 ASP A N 1
ATOM 653 C CA . ASP A 1 88 ? -6.61300 -0.30100 -17.97600 1.000 17.17976 120 ASP A CA 1
ATOM 654 C C . ASP A 1 88 ? -5.69771 -1.52517 -18.01901 1.000 22.52192 120 ASP A C 1
ATOM 655 O O . ASP A 1 88 ? -5.42174 -2.14265 -16.97265 1.000 17.62245 120 ASP A O 1
ATOM 660 N N . PHE A 1 89 ? -5.21372 -1.89673 -19.21724 1.000 17.59572 121 PHE A N 1
ATOM 661 C CA . PHE A 1 89 ? -4.25549 -3.00128 -19.28197 1.000 13.74455 121 PHE A CA 1
ATOM 662 C C . PHE A 1 89 ? -2.98669 -2.67462 -18.48920 1.000 18.63914 121 PHE A C 1
ATOM 663 O O . PHE A 1 89 ? -2.45635 -3.53602 -17.78072 1.000 16.81539 121 PHE A O 1
ATOM 671 N N . ALA A 1 90 ? -2.45722 -1.45221 -18.64295 1.000 17.71551 122 ALA A N 1
ATOM 672 C CA . ALA A 1 90 ? -1.21808 -1.08342 -17.96181 1.000 17.57173 122 ALA A CA 1
ATOM 673 C C . ALA A 1 90 ? -1.31822 -1.34282 -16.46736 1.000 15.89774 122 ALA A C 1
ATOM 674 O O . ALA A 1 90 ? -0.34267 -1.76186 -15.83016 1.000 18.46224 122 ALA A O 1
ATOM 676 N N . TYR A 1 91 ? -2.49669 -1.11807 -15.89868 1.000 13.53617 123 TYR A N 1
ATOM 677 C CA . TYR A 1 91 ? -2.70576 -1.24760 -14.46070 1.000 13.45853 123 TYR A CA 1
ATOM 678 C C . TYR A 1 91 ? -3.20108 -2.62317 -14.01888 1.000 19.82903 123 TYR A C 1
ATOM 679 O O . TYR A 1 91 ? -3.31633 -2.87568 -12.81119 1.000 20.17331 123 TYR A O 1
ATOM 688 N N . SER A 1 92 ? -3.50341 -3.52329 -14.93823 1.000 17.39507 124 SER A N 1
ATOM 689 C CA . SER A 1 92 ? -4.15838 -4.77562 -14.55965 1.000 18.98168 124 SER A CA 1
ATOM 690 C C . SER A 1 92 ? -3.55866 -6.02064 -15.18816 1.000 20.03087 124 SER A C 1
ATOM 691 O O . SER A 1 92 ? -3.83915 -7.12059 -14.69434 1.000 19.55914 124 SER A O 1
ATOM 694 N N . ALA A 1 93 ? -2.79846 -5.89691 -16.28078 1.000 16.30705 125 ALA A N 1
ATOM 695 C CA . ALA A 1 93 ? -2.26571 -7.01207 -17.06070 1.000 19.20952 125 ALA A CA 1
ATOM 696 C C . ALA A 1 93 ? -3.36202 -7.76240 -17.79433 1.000 21.74239 125 ALA A C 1
ATOM 697 O O . ALA A 1 93 ? -3.10893 -8.86264 -18.30006 1.000 21.78416 125 ALA A O 1
ATOM 699 N N . GLU A 1 94 ? -4.57507 -7.19070 -17.88543 1.000 20.89286 126 GLU A N 1
ATOM 700 C CA . GLU A 1 94 ? -5.71943 -7.84885 -18.51744 1.000 21.15353 126 GLU A CA 1
ATOM 701 C C . GLU A 1 94 ? -6.37752 -6.93682 -19.53688 1.000 21.16435 126 GLU A C 1
ATOM 702 O O . GLU A 1 94 ? -6.32620 -5.70247 -19.43939 1.000 17.52192 126 GLU A O 1
ATOM 708 N N . VAL A 1 95 ? -7.04818 -7.55663 -20.50218 1.000 19.99783 127 VAL A N 1
ATOM 709 C CA . VAL A 1 95 ? -7.89363 -6.82506 -21.43054 1.000 19.80186 127 VAL A CA 1
ATOM 710 C C . VAL A 1 95 ? -9.10872 -7.69478 -21.70952 1.000 25.96068 127 VAL A C 1
ATOM 711 O O . VAL A 1 95 ? -9.00253 -8.92085 -21.83250 1.000 22.50990 127 VAL A O 1
ATOM 715 N N . THR A 1 96 ? -10.26397 -7.06312 -21.76093 1.000 19.17298 128 THR A N 1
ATOM 716 C CA . THR A 1 96 ? -11.52069 -7.72831 -22.05765 1.000 18.18272 128 THR A CA 1
ATOM 717 C C . THR A 1 96 ? -11.94854 -7.31592 -23.45195 1.000 20.22840 128 THR A C 1
ATOM 718 O O . THR A 1 96 ? -12.17765 -6.12904 -23.70331 1.000 23.92735 128 THR A O 1
ATOM 722 N N . LEU A 1 97 ? -12.05924 -8.28426 -24.35334 1.000 16.99735 129 LEU A N 1
ATOM 723 C CA . LEU A 1 97 ? -12.28786 -7.98593 -25.76300 1.000 17.38060 129 LEU A CA 1
ATOM 724 C C . LEU A 1 97 ? -13.57674 -8.61580 -26.25858 1.000 23.62914 129 LEU A C 1
ATOM 725 O O . LEU A 1 97 ? -14.01150 -9.66034 -25.77181 1.000 24.55047 129 LEU A O 1
ATOM 730 N N . ASP A 1 98 ? -14.17443 -7.95582 -27.24259 1.000 17.91919 130 ASP A N 1
ATOM 731 C CA . ASP A 1 98 ? -15.23825 -8.54935 -28.04632 1.000 20.78078 130 ASP A CA 1
ATOM 732 C C . ASP A 1 98 ? -15.14172 -7.98915 -29.45133 1.000 18.45279 130 ASP A C 1
ATOM 733 O O . ASP A 1 98 ? -14.30861 -7.11592 -29.74700 1.000 21.26347 130 ASP A O 1
ATOM 738 N N . LEU A 1 99 ? -15.97336 -8.53722 -30.34891 1.000 22.34449 131 LEU A N 1
ATOM 739 C CA . LEU A 1 99 ? -15.88424 -8.13631 -31.74670 1.000 23.97662 131 LEU A CA 1
ATOM 740 C C . LEU A 1 99 ? -16.23276 -6.66921 -31.93753 1.000 22.03477 131 LEU A C 1
ATOM 741 O O . LEU A 1 99 ? -15.78790 -6.06171 -32.91200 1.000 23.86246 131 LEU A O 1
ATOM 746 N N . ASP A 1 100 ? -17.01387 -6.08472 -31.03157 1.000 23.24809 132 ASP A N 1
ATOM 747 C CA . ASP A 1 100 ? -17.37476 -4.68394 -31.19253 1.000 20.01844 132 ASP A CA 1
ATOM 748 C C . ASP A 1 100 ? -16.18458 -3.75726 -30.93008 1.000 23.19262 132 ASP A C 1
ATOM 749 O O . ASP A 1 100 ? -16.02162 -2.75955 -31.63857 1.000 28.79638 132 ASP A O 1
ATOM 754 N N . CYS A 1 101 ? -15.37701 -4.02447 -29.88927 1.000 19.03079 133 CYS A N 1
ATOM 755 C CA . CYS A 1 101 ? -14.32418 -3.07263 -29.53277 1.000 21.79451 133 CYS A CA 1
ATOM 756 C C . CYS A 1 101 ? -12.92412 -3.44328 -30.03220 1.000 19.75471 133 CYS A C 1
ATOM 757 O O . CYS A 1 101 ? -12.02899 -2.59667 -29.95114 1.000 18.04498 133 CYS A O 1
ATOM 760 N N . VAL A 1 102 ? -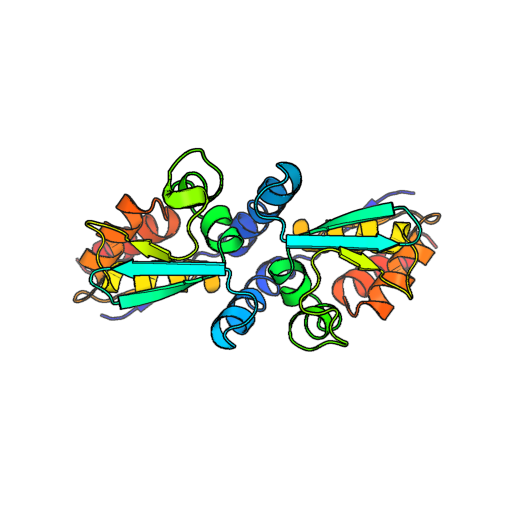12.69756 -4.64690 -30.57043 1.000 19.43915 134 VAL A N 1
ATOM 761 C CA . VAL A 1 102 ? -11.31424 -5.09592 -30.74227 1.000 18.28794 134 VAL A CA 1
ATOM 762 C C . VAL A 1 102 ? -10.56186 -4.23098 -31.76176 1.000 18.54648 134 VAL A C 1
ATOM 763 O O . VAL A 1 102 ? -9.36063 -3.96562 -31.60706 1.000 23.35089 134 VAL A O 1
ATOM 767 N N . GLN A 1 103 ? -11.23743 -3.76747 -32.81533 1.000 20.95046 135 GLN A N 1
ATOM 768 C CA . GLN A 1 103 ? -10.51298 -2.95882 -33.80041 1.000 23.06826 135 GLN A CA 1
ATOM 769 C C . GLN A 1 103 ? -9.94525 -1.68185 -33.18680 1.000 21.50321 135 GLN A C 1
ATOM 770 O O . GLN A 1 103 ? -8.78868 -1.31144 -33.45822 1.000 19.62211 135 GLN A O 1
ATOM 776 N N . ASP A 1 104 ? -10.75151 -0.97711 -32.37530 1.000 17.58887 136 ASP A N 1
ATOM 777 C CA . ASP A 1 104 ? -10.26404 0.19912 -31.64345 1.000 17.28565 136 ASP A CA 1
ATOM 778 C C . ASP A 1 104 ? -9.07460 -0.14768 -30.75895 1.000 14.31478 136 ASP A C 1
ATOM 779 O O . ASP A 1 104 ? -8.08728 0.59738 -30.69874 1.000 16.59915 136 ASP A O 1
ATOM 784 N N . VAL A 1 105 ? -9.14197 -1.29125 -30.06588 1.000 13.92752 137 VAL A N 1
ATOM 785 C CA . VAL A 1 105 ? -8.11216 -1.63750 -29.08453 1.000 17.65210 137 VAL A CA 1
ATOM 786 C C . VAL A 1 105 ? -6.82294 -2.04503 -29.78651 1.000 15.35904 137 VAL A C 1
ATOM 787 O O . VAL A 1 105 ? -5.72629 -1.58508 -29.42489 1.000 17.55656 137 VAL A O 1
ATOM 791 N N . LEU A 1 106 ? -6.94016 -2.88278 -30.81641 1.000 15.83184 138 LEU A N 1
ATOM 792 C CA . LEU A 1 106 ? -5.77118 -3.24748 -31.62111 1.000 17.34000 138 LEU A CA 1
ATOM 793 C C . LEU A 1 106 ? -5.10800 -2.00471 -32.21694 1.000 16.48734 138 LEU A C 1
ATOM 794 O O . LEU A 1 106 ? -3.87708 -1.85284 -32.14543 1.000 16.15486 138 LEU A O 1
ATOM 799 N N . GLY A 1 107 ? -5.90179 -1.08852 -32.80204 1.000 15.33373 139 GLY A N 1
ATOM 800 C CA . GLY A 1 107 ? -5.28873 0.05613 -33.45869 1.000 17.93668 139 GLY A CA 1
ATOM 801 C C . GLY A 1 107 ? -4.56351 0.93683 -32.46885 1.000 21.84532 139 GLY A C 1
ATOM 802 O O . GLY A 1 107 ? -3.47561 1.45349 -32.74849 1.000 17.29376 139 GLY A O 1
ATOM 803 N N . ALA A 1 108 ? -5.15343 1.11628 -31.28284 1.000 14.29986 140 ALA A N 1
ATOM 804 C CA . ALA A 1 108 ? -4.49165 1.92065 -30.26238 1.000 16.82373 140 ALA A CA 1
ATOM 805 C C . ALA A 1 108 ? -3.26411 1.20816 -29.69950 1.000 14.66852 140 ALA A C 1
ATOM 806 O O . ALA A 1 108 ? -2.26202 1.85756 -29.36017 1.000 17.27514 140 ALA A O 1
ATOM 808 N N . ALA A 1 109 ? -3.31525 -0.11887 -29.57698 1.000 16.16173 141 ALA A N 1
ATOM 809 C CA . ALA A 1 109 ? -2.15562 -0.84036 -29.04722 1.000 13.64030 141 ALA A CA 1
ATOM 810 C C . ALA A 1 109 ? -0.96533 -0.74184 -29.99734 1.000 12.96846 141 ALA A C 1
ATOM 811 O O . ALA A 1 109 ? 0.17900 -0.60415 -29.55601 1.000 15.60562 141 ALA A O 1
ATOM 813 N N . VAL A 1 110 ? -1.22302 -0.82211 -31.30771 1.000 14.56449 142 VAL A N 1
ATOM 814 C CA . VAL A 1 110 ? -0.14365 -0.69434 -32.28441 1.000 14.41449 142 VAL A CA 1
ATOM 815 C C . VAL A 1 110 ? 0.46324 0.70708 -32.22867 1.000 13.72144 142 VAL A C 1
ATOM 816 O O . VAL A 1 110 ? 1.68571 0.88348 -32.17060 1.000 17.21788 142 VAL A O 1
ATOM 820 N N . PHE A 1 111 ? -0.39422 1.72470 -32.27782 1.000 15.36024 143 PHE A N 1
ATOM 821 C CA . PHE A 1 111 ? 0.05108 3.11923 -32.23717 1.000 18.54487 143 PHE A CA 1
ATOM 822 C C . PHE A 1 111 ? 0.79586 3.43179 -30.93366 1.000 17.72888 143 PHE A C 1
ATOM 823 O O . PHE A 1 111 ? 1.84958 4.08516 -30.93758 1.000 15.45659 143 PHE A O 1
ATOM 831 N N . LEU A 1 112 ? 0.25235 3.00219 -29.79921 1.000 13.73288 144 LEU A N 1
ATOM 832 C CA . LEU A 1 112 ? 0.84984 3.35447 -28.51799 1.000 15.08022 144 LEU A CA 1
ATOM 833 C C . LEU A 1 112 ? 1.91288 2.35164 -28.08867 1.000 16.44486 144 LEU A C 1
ATOM 834 O O . LEU A 1 112 ? 2.43351 2.45822 -26.96831 1.000 16.57067 144 LEU A O 1
ATOM 839 N N . GLN A 1 113 ? 2.23107 1.37936 -28.95259 1.000 15.31686 145 GLN A N 1
ATOM 840 C CA . GLN A 1 113 ? 3.33204 0.43848 -28.72185 1.000 15.42266 145 GLN A CA 1
ATOM 841 C C . GLN A 1 113 ? 3.12756 -0.31255 -27.40415 1.000 19.30317 145 GLN A C 1
ATOM 842 O O . GLN A 1 113 ? 4.05955 -0.52866 -26.62135 1.000 20.53786 145 GLN A O 1
ATOM 848 N N . MET A 1 114 ? 1.87809 -0.71113 -27.15339 1.000 17.12673 146 MET A N 1
ATOM 849 C CA A MET A 1 114 ? 1.58196 -1.60360 -26.02837 0.576 17.67821 146 MET A CA 1
ATOM 850 C CA B MET A 1 114 ? 1.54151 -1.59893 -26.04707 0.424 17.63942 146 MET A CA 1
ATOM 851 C C . MET A 1 114 ? 1.57570 -3.02441 -26.59325 1.000 17.28911 146 MET A C 1
ATOM 852 O O . MET A 1 114 ? 0.54385 -3.62534 -26.93197 1.000 17.78352 146 MET A O 1
ATOM 861 N N . LEU A 1 115 ? 2.78330 -3.56929 -26.67847 1.000 19.38796 147 LEU A N 1
ATOM 862 C CA . LEU A 1 115 ? 3.00692 -4.77984 -27.46779 1.000 18.48543 147 LEU A CA 1
ATOM 863 C C . LEU A 1 115 ? 2.24620 -5.99244 -26.95677 1.000 17.66467 147 LEU A C 1
ATOM 864 O O . LEU A 1 115 ? 1.72674 -6.74996 -27.80077 1.000 17.44385 147 LEU A O 1
ATOM 869 N N . PRO A 1 116 ? 2.12574 -6.24491 -25.64971 1.000 17.00804 148 PRO A N 1
ATOM 870 C CA . PRO A 1 116 ? 1.35232 -7.42168 -25.22036 1.000 16.01767 148 PRO A CA 1
ATOM 871 C C . PRO A 1 116 ? -0.10376 -7.32036 -25.61776 1.000 18.50684 148 PRO A C 1
ATOM 872 O O . PRO A 1 116 ? -0.76638 -8.34990 -25.84193 1.000 19.67453 148 PRO A O 1
ATOM 876 N N . VAL A 1 117 ? -0.63264 -6.10705 -25.70136 1.000 16.72724 149 VAL A N 1
ATOM 877 C CA . VAL A 1 117 ? -2.04026 -5.95786 -26.05556 1.000 15.85112 149 VAL A CA 1
ATOM 878 C C . VAL A 1 117 ? -2.22765 -6.25493 -27.53023 1.000 16.61762 149 VAL A C 1
ATOM 879 O O . VAL A 1 117 ? -3.21498 -6.87287 -27.92457 1.000 15.49100 149 VAL A O 1
ATOM 883 N N . VAL A 1 118 ? -1.27641 -5.83816 -28.36363 1.000 14.77302 150 VAL A N 1
ATOM 884 C CA . VAL A 1 118 ? -1.32082 -6.24287 -29.76840 1.000 16.48145 150 VAL A CA 1
ATOM 885 C C . VAL A 1 118 ? -1.46895 -7.75727 -29.88141 1.000 20.14866 150 VAL A C 1
ATOM 886 O O . VAL A 1 118 ? -2.34328 -8.25825 -30.59883 1.000 18.03259 150 VAL A O 1
ATOM 890 N N . GLU A 1 119 ? -0.59148 -8.50487 -29.19857 1.000 17.32588 151 GLU A N 1
ATOM 891 C CA . GLU A 1 119 ? -0.63300 -9.96928 -29.25017 1.000 16.97725 151 GLU A CA 1
ATOM 892 C C . GLU A 1 119 ? -1.96950 -10.51322 -28.77603 1.000 19.46972 151 GLU A C 1
ATOM 893 O O . GLU A 1 119 ? -2.50186 -11.46857 -29.35754 1.000 21.04261 151 GLU A O 1
ATOM 899 N N . LEU A 1 120 ? -2.51196 -9.94734 -27.68980 1.000 18.19429 152 LEU A N 1
ATOM 900 C CA . LEU A 1 120 ? -3.76746 -10.45796 -27.16117 1.000 15.97134 152 LEU A CA 1
ATOM 901 C C . LEU A 1 120 ? -4.91011 -10.17614 -28.12068 1.000 19.30552 152 LEU A C 1
ATOM 902 O O . LEU A 1 120 ? -5.81283 -11.01113 -28.28132 1.000 18.65300 152 LEU A O 1
ATOM 907 N N . CYS A 1 121 ? -4.88310 -9.01506 -28.78451 1.000 15.53579 153 CYS A N 1
ATOM 908 C CA . CYS A 1 121 ? -5.89737 -8.73391 -29.80238 1.000 16.54266 153 CYS A CA 1
ATOM 909 C C . CYS A 1 121 ? -5.80439 -9.70531 -30.97782 1.000 17.77809 153 CYS A C 1
ATOM 910 O O . CYS A 1 121 ? -6.82716 -10.17586 -31.49564 1.000 17.60413 153 CYS A O 1
ATOM 913 N N . GLU A 1 122 ? -4.58287 -9.99876 -31.42882 1.000 20.76194 154 GLU A N 1
ATOM 914 C CA . GLU A 1 122 ? -4.39462 -10.95947 -32.50887 1.000 21.23278 154 GLU A CA 1
ATOM 915 C C . GLU A 1 122 ? -4.86233 -12.34867 -32.09992 1.000 24.66530 154 GLU A C 1
ATOM 916 O O . GLU A 1 122 ? -5.45244 -13.08007 -32.90576 1.000 22.92070 154 GLU A O 1
ATOM 922 N N . GLU A 1 123 ? -4.59203 -12.73730 -30.85521 1.000 19.26833 155 GLU A N 1
ATOM 923 C CA . GLU A 1 123 ? -5.06004 -14.02809 -30.37669 1.000 18.53172 155 GLU A CA 1
ATOM 924 C C . GLU A 1 123 ? -6.59126 -14.08407 -30.34111 1.000 21.09379 155 GLU A C 1
ATOM 925 O O . GLU A 1 123 ? -7.19563 -15.08728 -30.74056 1.000 19.24661 155 GLU A O 1
ATOM 931 N N . PHE A 1 124 ? -7.23168 -13.01260 -29.87266 1.000 18.75546 156 PHE A N 1
ATOM 932 C CA . PHE A 1 124 ? -8.68678 -13.00484 -29.85651 1.000 19.41497 156 PHE A CA 1
ATOM 933 C C . PHE A 1 124 ? -9.23799 -13.11568 -31.27545 1.000 18.95894 156 PHE A C 1
ATOM 934 O O . PHE A 1 124 ? -10.20297 -13.85177 -31.53054 1.000 21.59294 156 PHE A O 1
ATOM 942 N N . LEU A 1 125 ? -8.62634 -12.39438 -32.22184 1.000 19.31355 157 LEU A N 1
ATOM 943 C CA . LEU A 1 125 ? -9.17754 -12.35132 -33.57451 1.000 22.45948 157 LEU A CA 1
ATOM 944 C C . LEU A 1 125 ? -8.97671 -13.68407 -34.27864 1.000 25.07462 157 LEU A C 1
ATOM 945 O O . LEU A 1 125 ? -9.85425 -14.15459 -35.01155 1.000 24.37075 157 LEU A O 1
ATOM 950 N N . LYS A 1 126 ? -7.84539 -14.33080 -34.01113 1.000 20.21497 158 LYS A N 1
ATOM 951 C CA . LYS A 1 126 ? -7.61695 -15.66031 -34.55174 1.000 25.90900 158 LYS A CA 1
ATOM 952 C C . LYS A 1 126 ? -8.61681 -16.65062 -33.98350 1.000 23.87323 158 LYS A C 1
ATOM 953 O O . LYS A 1 126 ? -9.12363 -17.52062 -34.70318 1.000 28.66637 158 LYS A O 1
ATOM 959 N N . ALA A 1 127 ? -8.93944 -16.52320 -32.69744 1.000 23.57008 159 ALA A N 1
ATOM 960 C CA . ALA A 1 127 ? -9.92336 -17.42929 -32.11535 1.000 26.25510 159 ALA A CA 1
ATOM 961 C C . ALA A 1 127 ? -11.32600 -17.15649 -32.65456 1.000 23.78735 159 ALA A C 1
ATOM 962 O O . ALA A 1 127 ? -12.08572 -18.09497 -32.91452 1.000 31.45747 159 ALA A O 1
ATOM 964 N N . ALA A 1 128 ? -11.68530 -15.88294 -32.83177 1.000 27.18680 160 ALA A N 1
ATOM 965 C CA . ALA A 1 128 ? -13.03857 -15.53326 -33.26249 1.000 25.55041 160 ALA A CA 1
ATOM 966 C C . ALA A 1 128 ? -13.34481 -16.04662 -34.65324 1.000 30.04574 160 ALA A C 1
ATOM 967 O O . ALA A 1 128 ? -14.50076 -16.34176 -34.96295 1.000 39.69268 160 ALA A O 1
ATOM 969 N N . MET A 1 129 ? -12.34622 -16.09683 -35.51933 1.000 32.87705 161 MET A N 1
ATOM 970 C CA A MET A 1 129 ? -12.55908 -16.61019 -36.86411 0.605 38.13229 161 MET A CA 1
ATOM 971 C CA B MET A 1 129 ? -12.51602 -16.60695 -36.87324 0.395 38.14221 161 MET A CA 1
ATOM 972 C C . MET A 1 129 ? -12.28221 -18.11235 -36.88487 1.000 34.51848 161 MET A C 1
ATOM 973 O O . MET A 1 129 ? -12.79610 -18.83270 -37.73833 1.000 60.23724 161 MET A O 1
ATOM 982 N N . LEU B 1 5 ? -19.08667 -13.02916 -27.64892 1.000 64.51393 37 LEU B N 1
ATOM 983 C CA . LEU B 1 5 ? -17.77819 -13.68643 -27.70215 1.000 57.74281 37 LEU B CA 1
ATOM 984 C C . LEU B 1 5 ? -16.79794 -13.04481 -26.71091 1.000 44.58996 37 LEU B C 1
ATOM 985 O O . LEU B 1 5 ? -15.60436 -13.35154 -26.71752 1.000 44.74411 37 LEU B O 1
ATOM 990 N N . LYS B 1 6 ? -17.32462 -12.17711 -25.84845 1.000 39.74303 38 LYS B N 1
ATOM 991 C CA . LYS B 1 6 ? -16.49786 -11.39889 -24.93456 1.000 35.99132 38 LYS B CA 1
ATOM 992 C C . LYS B 1 6 ? -15.61810 -12.29006 -24.06751 1.000 34.92247 38 LYS B C 1
ATOM 993 O O . LYS B 1 6 ? -16.09726 -13.23292 -23.42892 1.000 37.78077 38 LYS B O 1
ATOM 999 N N . CYS B 1 7 ? -14.33103 -11.96615 -24.01951 1.000 31.22403 39 CYS B N 1
ATOM 1000 C CA . CYS B 1 7 ? -13.36893 -12.78318 -23.30442 1.000 30.40777 39 CYS B CA 1
ATOM 1001 C C . CYS B 1 7 ? -12.31034 -11.89036 -22.67853 1.000 26.72574 39 CYS B C 1
ATOM 1002 O O . CYS B 1 7 ? -11.90643 -10.88197 -23.26676 1.000 26.12596 39 CYS B O 1
ATOM 1005 N N . THR B 1 8 ? -11.84487 -12.27584 -21.48979 1.000 26.58852 40 THR B N 1
ATOM 1006 C CA . THR B 1 8 ? -10.76910 -11.56541 -20.80910 1.000 23.62355 40 THR B CA 1
ATOM 1007 C C . THR B 1 8 ? -9.46352 -12.34138 -20.95939 1.000 27.89460 40 THR B C 1
ATOM 1008 O O . THR B 1 8 ? -9.41248 -13.53743 -20.66781 1.000 27.61705 40 THR B O 1
ATOM 1012 N N . PHE B 1 9 ? -8.42272 -11.66118 -21.43285 1.000 23.84363 41 PHE B N 1
ATOM 1013 C CA . PHE B 1 9 ? -7.09378 -12.22777 -21.63881 1.000 24.23692 41 PHE B CA 1
ATOM 1014 C C . PHE B 1 9 ? -6.12294 -11.57989 -20.67001 1.000 29.09096 41 PHE B C 1
ATOM 1015 O O . PHE B 1 9 ? -6.22251 -10.38118 -20.39126 1.000 24.26946 41 PHE B O 1
ATOM 1023 N N . SER B 1 10 ? -5.16828 -12.35620 -20.17839 1.000 25.91413 42 SER B N 1
ATOM 1024 C CA . SER B 1 10 ? -4.17500 -11.82397 -19.26347 1.000 25.80586 42 SER B CA 1
ATOM 1025 C C . SER B 1 10 ? -2.78234 -11.97144 -19.86209 1.000 27.34196 42 SER B C 1
ATOM 1026 O O . SER B 1 10 ? -2.52164 -12.86501 -20.68115 1.000 25.79351 42 SER B O 1
ATOM 1029 N N . ALA B 1 11 ? -1.89503 -11.06400 -19.45770 1.000 19.27420 43 ALA B N 1
ATOM 1030 C CA . ALA B 1 11 ? -0.48739 -11.12364 -19.83444 1.000 20.38266 43 ALA B CA 1
ATOM 1031 C C . ALA B 1 11 ? 0.32251 -11.46222 -18.59169 1.000 22.40303 43 ALA B C 1
ATOM 1032 O O . ALA B 1 11 ? 0.64461 -10.56576 -17.80203 1.000 20.72848 43 ALA B O 1
ATOM 1034 N N . PRO B 1 12 ? 0.65658 -12.73406 -18.36381 1.000 25.23821 44 PRO B N 1
ATOM 1035 C CA . PRO B 1 12 ? 1.34931 -13.12450 -17.11529 1.000 30.20728 44 PRO B CA 1
ATOM 1036 C C . PRO B 1 12 ? 2.71572 -12.49067 -16.90623 1.000 26.53150 44 PRO B C 1
ATOM 1037 O O . PRO B 1 12 ? 3.17980 -12.43778 -15.76006 1.000 30.95893 44 PRO B O 1
ATOM 1041 N N . SER B 1 13 ? 3.39858 -12.05694 -17.95612 1.000 23.69362 45 SER B N 1
ATOM 1042 C CA A SER B 1 13 ? 4.70108 -11.42698 -17.78346 0.621 24.34583 45 SER B CA 1
ATOM 1043 C CA B SER B 1 13 ? 4.70124 -11.41812 -17.83264 0.379 24.36212 45 SER B CA 1
ATOM 1044 C C . SER B 1 13 ? 4.60970 -9.92328 -17.56407 1.000 22.62990 45 SER B C 1
ATOM 1045 O O . SER B 1 13 ? 5.64777 -9.28141 -17.33677 1.000 20.87399 45 SER B O 1
ATOM 1050 N N . HIS B 1 14 ? 3.40498 -9.34683 -17.60289 1.000 18.64574 46 HIS B N 1
ATOM 1051 C CA . HIS B 1 14 ? 3.29453 -7.89173 -17.56699 1.000 19.11817 46 HIS B CA 1
ATOM 1052 C C . HIS B 1 14 ? 3.79822 -7.30385 -16.25493 1.000 17.85101 46 HIS B C 1
ATOM 1053 O O . HIS B 1 14 ? 4.47346 -6.26998 -16.25385 1.000 18.67747 46 HIS B O 1
ATOM 1060 N N . SER B 1 15 ? 3.44504 -7.90406 -15.11663 1.000 18.61459 47 SER B N 1
ATOM 1061 C CA . SER B 1 15 ? 3.84369 -7.26141 -13.86074 1.000 16.35572 47 SER B CA 1
ATOM 1062 C C . SER B 1 15 ? 5.36401 -7.25796 -13.70465 1.000 21.12347 47 SER B C 1
ATOM 1063 O O . SER B 1 15 ? 5.94236 -6.30206 -13.15661 1.000 19.38777 47 SER B O 1
ATOM 1066 N N . THR B 1 16 ? 6.01643 -8.32818 -14.16229 1.000 19.96886 48 THR B N 1
ATOM 1067 C CA . THR B 1 16 ? 7.47557 -8.40409 -14.12770 1.000 21.72998 48 THR B CA 1
ATOM 1068 C C . THR B 1 16 ? 8.10600 -7.37331 -15.04700 1.000 17.84898 48 THR B C 1
ATOM 1069 O O . THR B 1 16 ? 9.10269 -6.74175 -14.68131 1.000 21.77429 48 THR B O 1
ATOM 1073 N N . SER B 1 17 ? 7.56438 -7.21872 -16.25886 1.000 17.75308 49 SER B N 1
ATOM 1074 C CA . SER B 1 17 ? 8.12231 -6.25496 -17.20353 1.000 19.85839 49 SER B CA 1
ATOM 1075 C C . SER B 1 17 ? 7.91737 -4.83689 -16.72333 1.000 19.23738 4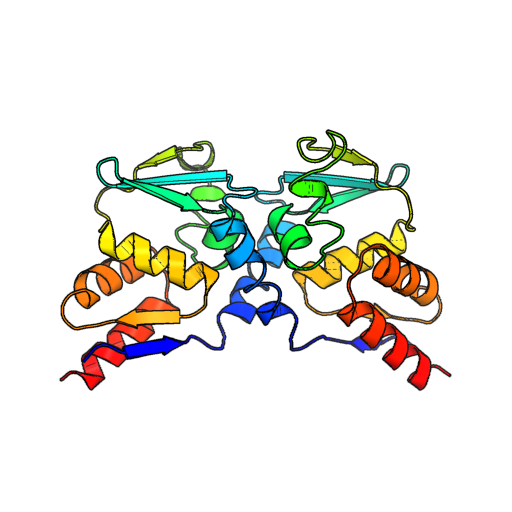9 SER B C 1
ATOM 1076 O O . SER B 1 17 ? 8.79114 -3.97986 -16.90289 1.000 18.56196 49 SER B O 1
ATOM 1079 N N . LEU B 1 18 ? 6.75466 -4.57681 -16.12683 1.000 15.45786 50 LEU B N 1
ATOM 1080 C CA . LEU B 1 18 ? 6.46049 -3.25399 -15.58953 1.000 15.71704 50 LEU B CA 1
ATOM 1081 C C . LEU B 1 18 ? 7.43475 -2.92254 -14.47717 1.000 18.44578 50 LEU B C 1
ATOM 1082 O O . LEU B 1 18 ? 8.01283 -1.82836 -14.44367 1.000 16.79249 50 LEU B O 1
ATOM 1087 N N . LEU B 1 19 ? 7.65228 -3.87626 -13.56944 1.000 15.75592 51 LEU B N 1
ATOM 1088 C CA . LEU B 1 19 ? 8.60688 -3.64957 -12.47885 1.000 16.61325 51 LEU B CA 1
ATOM 1089 C C . LEU B 1 19 ? 9.99945 -3.32601 -13.03197 1.000 15.29648 51 LEU B C 1
ATOM 1090 O O . LEU B 1 19 ? 10.65952 -2.37983 -12.58985 1.000 17.76969 51 LEU B O 1
ATOM 1095 N N . GLN B 1 20 ? 10.46030 -4.08501 -14.02372 1.000 18.01492 52 GLN B N 1
ATOM 1096 C CA A GLN B 1 20 ? 11.76568 -3.80428 -14.61764 0.525 20.17768 52 GLN B CA 1
ATOM 1097 C CA B GLN B 1 20 ? 11.76546 -3.80485 -14.60678 0.475 20.18724 52 GLN B CA 1
ATOM 1098 C C . GLN B 1 20 ? 11.79084 -2.40760 -15.22298 1.000 18.67240 52 GLN B C 1
ATOM 1099 O O . GLN B 1 20 ? 12.79799 -1.69363 -15.12827 1.000 20.26372 52 GLN B O 1
ATOM 1110 N N . GLY B 1 21 ? 10.67861 -1.98742 -15.83370 1.000 17.68321 53 GLY B N 1
ATOM 1111 C CA . GLY B 1 21 ? 10.63420 -0.66322 -16.42479 1.000 19.26814 53 GLY B CA 1
ATOM 1112 C C . GLY B 1 21 ? 10.67751 0.42904 -15.38073 1.000 14.59297 53 GLY B C 1
ATOM 1113 O O . GLY B 1 21 ? 11.35318 1.44173 -15.55765 1.000 18.58136 53 GLY B O 1
ATOM 1114 N N . LEU B 1 22 ? 10.01888 0.20936 -14.24988 1.000 14.00952 54 LEU B N 1
ATOM 1115 C CA . LEU B 1 22 ? 10.08604 1.18663 -13.17271 1.000 14.84181 54 LEU B CA 1
ATOM 1116 C C . LEU B 1 22 ? 11.51962 1.34289 -12.69086 1.000 14.72062 54 LEU B C 1
ATOM 1117 O O . LEU B 1 22 ? 11.98456 2.46861 -12.44373 1.000 14.94249 54 LEU B O 1
ATOM 1122 N N . ALA B 1 23 ? 12.23781 0.21900 -12.54602 1.000 13.93021 55 ALA B N 1
ATOM 1123 C CA . ALA B 1 23 ? 13.61101 0.28127 -12.05520 1.000 17.03939 55 ALA B CA 1
ATOM 1124 C C . ALA B 1 23 ? 14.52003 0.98960 -13.06498 1.000 19.33930 55 ALA B C 1
ATOM 1125 O O . ALA B 1 23 ? 15.40417 1.76372 -12.67146 1.000 17.22548 55 ALA B O 1
ATOM 1127 N N . THR B 1 24 ? 14.29988 0.77672 -14.36996 1.000 16.52913 56 THR B N 1
ATOM 1128 C CA . THR B 1 24 ? 15.17703 1.46503 -15.33843 1.000 15.75215 56 THR B CA 1
ATOM 1129 C C . THR B 1 24 ? 14.87453 2.96127 -15.34628 1.000 18.08416 56 THR B C 1
ATOM 1130 O O . THR B 1 24 ? 15.79490 3.78096 -15.53552 1.000 16.64406 56 THR B O 1
ATOM 1134 N N . LEU B 1 25 ? 13.61300 3.33166 -15.09465 1.000 16.08782 57 LEU B N 1
ATOM 1135 C CA . LEU B 1 25 ? 13.28429 4.74937 -15.00667 1.000 14.57007 57 LEU B CA 1
ATOM 1136 C C . LEU B 1 25 ? 13.92664 5.38653 -13.77910 1.000 14.83095 57 LEU B C 1
ATOM 1137 O O . LEU B 1 25 ? 14.45724 6.49887 -13.85317 1.000 16.31609 57 LEU B O 1
ATOM 1142 N N . ARG B 1 26 ? 13.88785 4.72030 -12.62936 1.000 14.36967 58 ARG B N 1
ATOM 1143 C CA . ARG B 1 26 ? 14.57659 5.29632 -11.47429 1.000 15.38628 58 ARG B CA 1
ATOM 1144 C C . ARG B 1 26 ? 16.07545 5.45279 -11.75550 1.000 18.54915 58 ARG B C 1
ATOM 1145 O O . ARG B 1 26 ? 16.68092 6.49329 -11.44768 1.000 18.44383 58 ARG B O 1
ATOM 1153 N N . ALA B 1 27 ? 16.69205 4.42502 -12.34585 1.000 15.11843 59 ALA B N 1
ATOM 1154 C CA . ALA B 1 27 ? 18.13092 4.44507 -12.59302 1.000 18.36090 59 ALA B CA 1
ATOM 1155 C C . ALA B 1 27 ? 18.51900 5.53985 -13.57672 1.000 18.27153 59 ALA B C 1
ATOM 1156 O O . ALA B 1 27 ? 19.62524 6.09050 -13.50232 1.000 19.12903 59 ALA B O 1
ATOM 1158 N N . GLN B 1 28 ? 17.61065 5.88698 -14.49684 1.000 14.15624 60 GLN B N 1
ATOM 1159 C CA . GLN B 1 28 ? 17.85490 6.98362 -15.42683 1.000 16.87321 60 GLN B CA 1
ATOM 1160 C C . GLN B 1 28 ? 17.46142 8.34151 -14.84001 1.000 14.44171 60 GLN B C 1
ATOM 1161 O O . GLN B 1 28 ? 17.53559 9.36430 -15.54041 1.000 17.34535 60 GLN B O 1
ATOM 1167 N N . GLY B 1 29 ? 17.04301 8.37131 -13.58404 1.000 16.19841 61 GLY B N 1
ATOM 1168 C CA . GLY B 1 29 ? 16.64785 9.60921 -12.94701 1.000 19.50035 61 GLY B CA 1
ATOM 1169 C C . GLY B 1 29 ? 15.39843 10.22539 -13.52751 1.000 16.82355 61 GLY B C 1
ATOM 1170 O O . GLY B 1 29 ? 15.26767 11.45035 -13.50933 1.000 18.75217 61 GLY B O 1
ATOM 1171 N N . GLN B 1 30 ? 14.48224 9.41689 -14.06277 1.000 14.25573 62 GLN B N 1
ATOM 1172 C CA . GLN B 1 30 ? 13.34275 9.92494 -14.82264 1.000 15.13997 62 GLN B CA 1
ATOM 1173 C C . GLN B 1 30 ? 12.05321 9.87862 -14.02476 1.000 17.57506 62 GLN B C 1
ATOM 1174 O O . GLN B 1 30 ? 11.71545 8.84278 -13.43308 1.000 16.94941 62 GLN B O 1
ATOM 1180 N N . LEU B 1 31 ? 11.29849 10.97595 -14.09156 1.000 16.18157 63 LEU B N 1
ATOM 1181 C CA . LEU B 1 31 ? 9.94278 11.12090 -13.54229 1.000 14.24370 63 LEU B CA 1
ATOM 1182 C C . LEU B 1 31 ? 9.88220 11.03614 -12.02964 1.000 15.96960 63 LEU B C 1
ATOM 1183 O O . LEU B 1 31 ? 8.76824 10.91220 -11.46016 1.000 17.82754 63 LEU B O 1
ATOM 1188 N N . LEU B 1 32 ? 11.02499 11.13330 -11.35496 1.000 15.48585 64 LEU B N 1
ATOM 1189 C CA . LEU B 1 32 ? 11.03177 11.04557 -9.90711 1.000 14.36807 64 LEU B CA 1
ATOM 1190 C C . LEU B 1 32 ? 10.29245 12.22503 -9.31241 1.000 21.53425 64 LEU B C 1
ATOM 1191 O O . LEU B 1 32 ? 10.31049 13.33665 -9.86169 1.000 22.85848 64 LEU B O 1
ATOM 1196 N N . ASP B 1 33 ? 9.57258 11.97616 -8.21636 1.000 17.77378 65 ASP B N 1
ATOM 1197 C CA . ASP B 1 33 ? 8.79873 13.06776 -7.63560 1.000 18.49001 65 ASP B CA 1
ATOM 1198 C C . ASP B 1 33 ? 8.95617 13.15038 -6.12753 1.000 15.64804 65 ASP B C 1
ATOM 1199 O O . ASP B 1 33 ? 8.20804 13.88986 -5.48861 1.000 17.40947 65 ASP B O 1
ATOM 1204 N N . VAL B 1 34 ? 9.88278 12.40791 -5.53185 1.000 15.60411 66 VAL B N 1
ATOM 1205 C CA . VAL B 1 34 ? 10.15592 12.60113 -4.11522 1.000 16.79066 66 VAL B CA 1
ATOM 1206 C C . VAL B 1 34 ? 11.61827 12.30191 -3.86645 1.000 19.01912 66 VAL B C 1
ATOM 1207 O O . VAL B 1 34 ? 12.20129 11.42342 -4.49104 1.000 17.00805 66 VAL B O 1
ATOM 1211 N N . VAL B 1 35 ? 12.19014 13.00025 -2.89169 1.000 18.51305 67 VAL B N 1
ATOM 1212 C CA . VAL B 1 35 ? 13.48744 12.64738 -2.33595 1.000 17.12443 67 VAL B CA 1
ATOM 1213 C C . VAL B 1 35 ? 13.26424 12.48722 -0.84244 1.000 16.37300 67 VAL B C 1
ATOM 1214 O O . VAL B 1 35 ? 12.85857 13.44019 -0.16786 1.000 18.60944 67 VAL B O 1
ATOM 1218 N N . LEU B 1 36 ? 13.47918 11.27692 -0.33582 1.000 15.91505 68 LEU B N 1
ATOM 1219 C CA . LEU B 1 36 ? 13.43876 11.02881 1.09553 1.000 14.71958 68 LEU B CA 1
ATOM 1220 C C . LEU B 1 36 ? 14.83796 11.26070 1.63276 1.000 16.99214 68 LEU B C 1
ATOM 1221 O O . LEU B 1 36 ? 15.82320 10.91986 0.96427 1.000 20.48364 68 LEU B O 1
ATOM 1226 N N . THR B 1 37 ? 14.93494 11.89564 2.78776 1.000 16.78840 69 THR B N 1
ATOM 1227 C CA . THR B 1 37 ? 16.24677 12.19118 3.33416 1.000 18.36316 69 THR B CA 1
ATOM 1228 C C . THR B 1 37 ? 16.33542 11.59242 4.72369 1.000 24.20722 69 THR B C 1
ATOM 1229 O O . THR B 1 37 ? 15.36146 11.59626 5.48302 1.000 23.36718 69 THR B O 1
ATOM 1233 N N . ILE B 1 38 ? 17.48293 10.99832 5.02808 1.000 20.63624 70 ILE B N 1
ATOM 1234 C CA . ILE B 1 38 ? 17.74898 10.49550 6.36443 1.000 22.69558 70 ILE B CA 1
ATOM 1235 C C . ILE B 1 38 ? 19.07196 11.09581 6.75898 1.000 30.89306 70 ILE B C 1
ATOM 1236 O O . ILE B 1 38 ? 20.09287 10.80290 6.13150 1.000 29.45402 70 ILE B O 1
ATOM 1241 N N . ASN B 1 39 ? 19.06092 11.94882 7.77466 1.000 33.62883 71 ASN B N 1
ATOM 1242 C CA . ASN B 1 39 ? 20.22209 12.77148 8.06073 1.000 37.20687 71 ASN B CA 1
ATOM 1243 C C . ASN B 1 39 ? 20.51407 13.54584 6.77560 1.000 46.16940 71 ASN B C 1
ATOM 1244 O O . ASN B 1 39 ? 19.59652 14.15490 6.19823 1.000 44.12055 71 ASN B O 1
ATOM 1249 N N . ARG B 1 40 ? 21.73915 13.54702 6.27349 1.000 42.61775 72 ARG B N 1
ATOM 1250 C CA . ARG B 1 40 ? 22.04965 14.29573 5.06676 1.000 39.95935 72 ARG B CA 1
ATOM 1251 C C . ARG B 1 40 ? 21.93222 13.45640 3.79679 1.000 43.00408 72 ARG B C 1
ATOM 1252 O O . ARG B 1 40 ? 22.21416 13.96410 2.71138 1.000 46.55733 72 ARG B O 1
ATOM 1254 N N . GLU B 1 41 ? 21.50294 12.19928 3.89646 1.000 28.40124 73 GLU B N 1
ATOM 1255 C CA . GLU B 1 41 ? 21.53508 11.29051 2.75595 1.000 27.15096 73 GLU B CA 1
ATOM 1256 C C . GLU B 1 41 ? 20.20785 11.32966 1.99567 1.000 26.72770 73 GLU B C 1
ATOM 1257 O O . GLU B 1 41 ? 19.13699 11.32718 2.60107 1.000 24.46638 73 GLU B O 1
ATOM 1263 N N . ALA B 1 42 ? 20.28367 11.34128 0.66831 1.000 21.84134 74 ALA B N 1
ATOM 1264 C CA . ALA B 1 42 ? 19.12816 11.57923 -0.19512 1.000 19.28051 74 ALA B CA 1
ATOM 1265 C C . ALA B 1 42 ? 18.73846 10.31829 -0.95842 1.000 16.07113 74 ALA B C 1
ATOM 1266 O O . ALA B 1 42 ? 19.60350 9.64219 -1.52197 1.000 17.73390 74 ALA B O 1
ATOM 1268 N N . PHE B 1 43 ? 17.43420 10.02027 -0.99488 1.000 14.63020 75 PHE B N 1
ATOM 1269 C CA . PHE B 1 43 ? 16.90668 8.80642 -1.61334 1.000 15.55810 75 PHE B CA 1
ATOM 1270 C C . PHE B 1 43 ? 15.79331 9.15983 -2.58221 1.000 17.72472 75 PHE B C 1
ATOM 1271 O O . PHE B 1 43 ? 14.63712 9.34534 -2.16952 1.000 16.87683 75 PHE B O 1
ATOM 1279 N N . PRO B 1 44 ? 16.08021 9.21236 -3.87828 1.000 15.81521 76 PRO B N 1
ATOM 1280 C CA . PRO B 1 44 ? 15.04217 9.57981 -4.83696 1.000 18.56788 76 PRO B CA 1
ATOM 1281 C C . PRO B 1 44 ? 14.14308 8.38920 -5.12750 1.000 17.43836 76 PRO B C 1
ATOM 1282 O O . PRO B 1 44 ? 14.59075 7.23955 -5.15561 1.000 15.70751 76 PRO B O 1
ATOM 1286 N N . ALA B 1 45 ? 12.85268 8.66728 -5.35259 1.000 16.41938 77 ALA B N 1
ATOM 1287 C CA . ALA B 1 45 ? 11.93504 7.59578 -5.71180 1.000 16.56499 77 ALA B CA 1
ATOM 1288 C C . ALA B 1 45 ? 10.71905 8.16674 -6.42460 1.000 15.54683 77 ALA B C 1
ATOM 1289 O O . ALA B 1 45 ? 10.58707 9.38234 -6.61885 1.000 14.99129 77 ALA B O 1
ATOM 1291 N N . HIS B 1 46 ? 9.81568 7.26188 -6.80768 1.000 14.73724 78 HIS B N 1
ATOM 1292 C CA . HIS B 1 46 ? 8.48643 7.59760 -7.30963 1.000 12.53219 78 HIS B CA 1
ATOM 1293 C C . HIS B 1 46 ? 7.47461 7.34767 -6.20511 1.000 11.39970 78 HIS B C 1
ATOM 1294 O O . HIS B 1 46 ? 7.33570 6.21101 -5.73251 1.000 16.82553 78 HIS B O 1
ATOM 1301 N N . LYS B 1 47 ? 6.74171 8.39198 -5.81009 1.000 12.84850 79 LYS B N 1
ATOM 1302 C CA . LYS B 1 47 ? 5.78279 8.21686 -4.72068 1.000 11.78006 79 LYS B CA 1
ATOM 1303 C C . LYS B 1 47 ? 4.82864 7.07785 -4.99400 1.000 16.01375 79 LYS B C 1
ATOM 1304 O O . LYS B 1 47 ? 4.50701 6.30550 -4.08537 1.000 14.86071 79 LYS B O 1
ATOM 1310 N N . VAL B 1 48 ? 4.37276 6.94966 -6.24596 1.000 14.47680 80 VAL B N 1
ATOM 1311 C CA . VAL B 1 48 ? 3.31126 5.98281 -6.51048 1.000 15.86360 80 VAL B CA 1
ATOM 1312 C C . VAL B 1 48 ? 3.84607 4.56328 -6.39291 1.000 14.12016 80 VAL B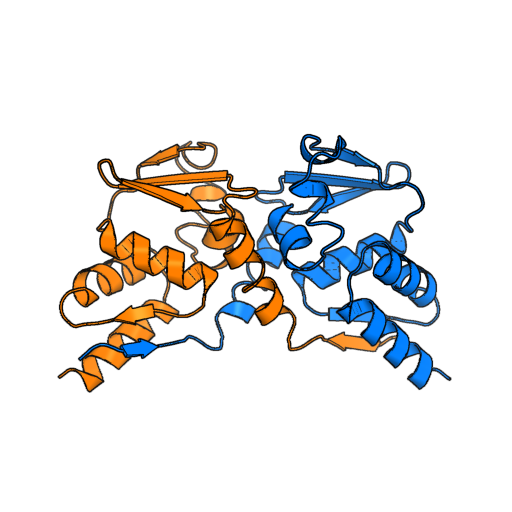 C 1
ATOM 1313 O O . VAL B 1 48 ? 3.11121 3.66673 -5.99519 1.000 15.21853 80 VAL B O 1
ATOM 1317 N N . VAL B 1 49 ? 5.14021 4.34863 -6.66005 1.000 13.91274 81 VAL B N 1
ATOM 1318 C CA . VAL B 1 49 ? 5.71963 3.02191 -6.52114 1.000 14.69204 81 VAL B CA 1
ATOM 1319 C C . VAL B 1 49 ? 5.84157 2.63680 -5.04983 1.000 15.73034 81 VAL B C 1
ATOM 1320 O O . VAL B 1 49 ? 5.49550 1.51985 -4.65491 1.000 15.97123 81 VAL B O 1
ATOM 1324 N N . LEU B 1 50 ? 6.36450 3.53801 -4.22412 1.000 15.27881 82 LEU B N 1
ATOM 1325 C CA . LEU B 1 50 ? 6.46244 3.24778 -2.78923 1.000 14.71534 82 LEU B CA 1
ATOM 1326 C C . LEU B 1 50 ? 5.08056 3.09508 -2.15682 1.000 15.65872 82 LEU B C 1
ATOM 1327 O O . LEU B 1 50 ? 4.85693 2.18426 -1.34505 1.000 17.93411 82 LEU B O 1
ATOM 1332 N N . ALA B 1 51 ? 4.13618 3.96032 -2.53220 1.000 14.86888 83 ALA B N 1
ATOM 1333 C CA . ALA B 1 51 ? 2.77593 3.84114 -2.00640 1.000 14.14827 83 ALA B CA 1
ATOM 1334 C C . ALA B 1 51 ? 2.10357 2.54185 -2.40100 1.000 15.69796 83 ALA B C 1
ATOM 1335 O O . ALA B 1 51 ? 1.16206 2.10349 -1.71715 1.000 18.73346 83 ALA B O 1
ATOM 1337 N N . ALA B 1 52 ? 2.49079 1.95232 -3.53032 1.000 15.96096 84 ALA B N 1
ATOM 1338 C CA . ALA B 1 52 ? 1.83838 0.74846 -4.02080 1.000 18.02452 84 ALA B CA 1
ATOM 1339 C C . ALA B 1 52 ? 2.30562 -0.51551 -3.31585 1.000 22.81032 84 ALA B C 1
ATOM 1340 O O . ALA B 1 52 ? 1.69825 -1.56750 -3.53148 1.000 23.24451 84 ALA B O 1
ATOM 1342 N N . CYS B 1 53 ? 3.39158 -0.46231 -2.53386 1.000 19.28853 85 CYS B N 1
ATOM 1343 C CA . CYS B 1 53 ? 3.84056 -1.67059 -1.84600 1.000 23.11775 85 CYS B CA 1
ATOM 1344 C C . CYS B 1 53 ? 4.09948 -1.47768 -0.35340 1.000 19.06244 85 CYS B C 1
ATOM 1345 O O . CYS B 1 53 ? 4.58761 -2.40866 0.29560 1.000 25.46654 85 CYS B O 1
ATOM 1348 N N . SER B 1 54 ? 3.75115 -0.32825 0.21622 1.000 16.25315 86 SER B N 1
ATOM 1349 C CA . SER B 1 54 ? 3.84733 -0.11656 1.66446 1.000 19.77364 86 SER B CA 1
ATOM 1350 C C . SER B 1 54 ? 2.68441 0.75915 2.10446 1.000 18.12006 86 SER B C 1
ATOM 1351 O O . SER B 1 54 ? 2.50359 1.85871 1.56219 1.000 20.31607 86 SER B O 1
ATOM 1354 N N . ASP B 1 55 ? 1.86408 0.25830 3.03639 1.000 19.98027 87 ASP B N 1
ATOM 1355 C CA . ASP B 1 55 ? 0.79291 1.09198 3.56068 1.000 18.44795 87 ASP B CA 1
ATOM 1356 C C . ASP B 1 55 ? 1.35211 2.26437 4.36182 1.000 20.74510 87 ASP B C 1
ATOM 1357 O O . ASP B 1 55 ? 0.67633 3.28711 4.49422 1.000 21.80859 87 ASP B O 1
ATOM 1362 N N . TYR B 1 56 ? 2.57531 2.14337 4.88117 1.000 19.48343 88 TYR B N 1
ATOM 1363 C CA . TYR B 1 56 ? 3.20119 3.29185 5.53461 1.000 20.69388 88 TYR B CA 1
ATOM 1364 C C . TYR B 1 56 ? 3.42689 4.42178 4.53304 1.000 17.90805 88 TYR B C 1
ATOM 1365 O O . TYR B 1 56 ? 2.99070 5.56565 4.74158 1.000 19.36785 88 TYR B O 1
ATOM 1374 N N . PHE B 1 57 ? 4.11182 4.11780 3.43296 1.000 15.02218 89 PHE B N 1
ATOM 1375 C CA . PHE B 1 57 ? 4.30378 5.14596 2.40901 1.000 13.88661 89 PHE B CA 1
ATOM 1376 C C . PHE B 1 57 ? 2.98793 5.57332 1.76709 1.000 15.67191 89 PHE B C 1
ATOM 1377 O O . PHE B 1 57 ? 2.83407 6.74230 1.40411 1.000 18.71212 89 PHE B O 1
ATOM 1385 N N A ARG B 1 58 ? 2.03034 4.65634 1.60871 0.581 16.45388 90 ARG B N 1
ATOM 1386 N N B ARG B 1 58 ? 2.02925 4.65975 1.61620 0.419 16.48347 90 ARG B N 1
ATOM 1387 C CA A ARG B 1 58 ? 0.74779 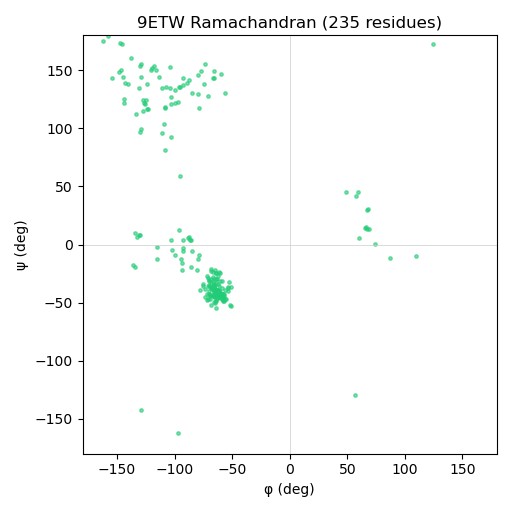5.05878 1.03374 0.581 14.76001 90 ARG B CA 1
ATOM 1388 C CA B ARG B 1 58 ? 0.75443 5.06664 1.03363 0.419 14.82228 90 ARG B CA 1
ATOM 1389 C C A ARG B 1 58 ? 0.08098 6.11481 1.91181 0.581 17.68141 90 ARG B C 1
ATOM 1390 C C B ARG B 1 58 ? 0.07623 6.11403 1.91214 0.419 17.66808 90 ARG B C 1
ATOM 1391 O O A ARG B 1 58 ? -0.39724 7.14146 1.41653 0.581 19.82956 90 ARG B O 1
ATOM 1392 O O B ARG B 1 58 ? -0.42181 7.13103 1.41609 0.419 19.86574 90 ARG B O 1
ATOM 1407 N N . ALA B 1 59 ? 0.07091 5.89458 3.23052 1.000 18.97776 91 ALA B N 1
ATOM 1408 C CA . ALA B 1 59 ? -0.51734 6.88767 4.13384 1.000 22.51268 91 ALA B CA 1
ATOM 1409 C C . ALA B 1 59 ? 0.25326 8.19687 4.06899 1.000 21.12225 91 ALA B C 1
ATOM 1410 O O . ALA B 1 59 ? -0.34058 9.28250 4.11178 1.000 23.33276 91 ALA B O 1
ATOM 1412 N N . MET B 1 60 ? 1.58356 8.11111 3.98786 1.000 21.41790 92 MET B N 1
ATOM 1413 C CA . MET B 1 60 ? 2.41838 9.30134 3.95953 1.000 22.96867 92 MET B CA 1
ATOM 1414 C C . MET B 1 60 ? 2.12033 10.14377 2.72638 1.000 24.50790 92 MET B C 1
ATOM 1415 O O . MET B 1 60 ? 2.03362 11.37444 2.80736 1.000 26.44454 92 MET B O 1
ATOM 1420 N N . PHE B 1 61 ? 1.93078 9.50069 1.57838 1.000 19.63305 93 PHE B N 1
ATOM 1421 C CA . PHE B 1 61 ? 1.84583 10.27848 0.35302 1.000 16.35846 93 PHE B CA 1
ATOM 1422 C C . PHE B 1 61 ? 0.42750 10.62293 -0.06364 1.000 22.19357 93 PHE B C 1
ATOM 1423 O O . PHE B 1 61 ? 0.25794 11.48507 -0.93715 1.000 23.63036 93 PHE B O 1
ATOM 1431 N N . THR B 1 62 ? -0.58970 10.00064 0.53357 1.000 20.40892 94 THR B N 1
ATOM 1432 C CA . THR B 1 62 ? -1.97450 10.26086 0.14009 1.000 21.30535 94 THR B CA 1
ATOM 1433 C C . THR B 1 62 ? -2.80623 10.89902 1.24578 1.000 24.32678 94 THR B C 1
ATOM 1434 O O . THR B 1 62 ? -3.92770 11.33747 0.98323 1.000 27.73531 94 THR B O 1
ATOM 1438 N N . GLY B 1 63 ? -2.30571 10.91404 2.47166 1.000 44.91684 95 GLY B N 1
ATOM 1439 C CA . GLY B 1 63 ? -2.74329 11.80608 3.52592 1.000 50.74895 95 GLY B CA 1
ATOM 1440 C C . GLY B 1 63 ? -1.42311 12.38150 3.99632 1.000 71.73647 95 GLY B C 1
ATOM 1441 O O . GLY B 1 63 ? -0.53287 12.55971 3.16265 1.000 70.18942 95 GLY B O 1
ATOM 1442 N N . GLY B 1 64 ? -1.22838 12.61790 5.28222 1.000 76.50349 96 GLY B N 1
ATOM 1443 C CA . GLY B 1 64 ? 0.07632 13.01663 5.77818 1.000 59.12206 96 GLY B CA 1
ATOM 1444 C C . GLY B 1 64 ? 0.02069 14.32455 6.53864 1.000 69.59752 96 GLY B C 1
ATOM 1445 O O . GLY B 1 64 ? -0.99900 15.01060 6.59639 1.000 67.70188 96 GLY B O 1
ATOM 1446 N N . MET B 1 65 ? 1.16125 14.64923 7.14863 1.000 65.94323 97 MET B N 1
ATOM 1447 C CA . MET B 1 65 ? 1.28171 15.85248 7.97402 1.000 77.38970 97 MET B CA 1
ATOM 1448 C C . MET B 1 65 ? 1.84984 17.00272 7.14250 1.000 80.71572 97 MET B C 1
ATOM 1449 O O . MET B 1 65 ? 2.89399 17.58254 7.44284 1.000 88.10448 97 MET B O 1
ATOM 1451 N N . ARG B 1 66 ? 1.13079 17.32491 6.06964 1.000 81.43338 98 ARG B N 1
ATOM 1452 C CA . ARG B 1 66 ? 1.57448 18.27729 5.05715 1.000 86.91114 98 ARG B CA 1
ATOM 1453 C C . ARG B 1 66 ? 2.87833 17.84230 4.39867 1.000 82.79659 98 ARG B C 1
ATOM 1454 O O . ARG B 1 66 ? 3.44975 18.59548 3.59773 1.000 79.08095 98 ARG B O 1
ATOM 1456 N N . GLU B 1 67 ? 3.36775 16.64356 4.73019 1.000 80.24338 99 GLU B N 1
ATOM 1457 C CA . GLU B 1 67 ? 4.45037 16.00900 3.99439 1.000 71.72288 99 GLU B CA 1
ATOM 1458 C C . GLU B 1 67 ? 3.96497 15.32368 2.72547 1.000 69.54759 99 GLU B C 1
ATOM 1459 O O . GLU B 1 67 ? 4.76205 15.12357 1.80348 1.000 61.19224 99 GLU B O 1
ATOM 1461 N N . ALA B 1 68 ? 2.67515 14.97994 2.65026 1.000 64.70316 100 ALA B N 1
ATOM 1462 C CA . ALA B 1 68 ? 2.14801 14.32015 1.45870 1.000 59.61502 100 ALA B CA 1
ATOM 1463 C C . ALA B 1 68 ? 2.52088 15.06709 0.18392 1.000 62.67727 100 ALA B C 1
ATOM 1464 O O . ALA B 1 68 ? 2.78792 14.44549 -0.85350 1.000 59.29408 100 ALA B O 1
ATOM 1466 N N . SER B 1 69 ? 2.54663 16.40401 0.24969 1.000 56.87356 101 SER B N 1
ATOM 1467 C CA . SER B 1 69 ? 2.70762 17.26835 -0.91449 1.000 63.27048 101 SER B CA 1
ATOM 1468 C C . SER B 1 69 ? 4.15328 17.66496 -1.17352 1.000 61.11449 101 SER B C 1
ATOM 1469 O O . SER B 1 69 ? 4.48954 18.01845 -2.31142 1.000 49.34268 101 SER B O 1
ATOM 1472 N N . GLN B 1 70 ? 5.00292 17.60044 -0.14986 1.000 53.38013 102 GLN B N 1
ATOM 1473 C CA . GLN B 1 70 ? 6.40354 17.96976 -0.26726 1.000 49.76159 102 GLN B CA 1
ATOM 1474 C C . GLN B 1 70 ? 7.13109 17.12204 -1.31100 1.000 41.29795 102 GLN B C 1
ATOM 1475 O O . GLN B 1 70 ? 6.82431 15.94627 -1.51825 1.000 35.89708 102 GLN B O 1
ATOM 1481 N N . ASP B 1 71 ? 8.10765 17.74527 -1.97501 1.000 34.26865 103 ASP B N 1
ATOM 1482 C CA A ASP B 1 71 ? 9.01625 17.03843 -2.87360 0.571 33.50698 103 ASP B CA 1
ATOM 1483 C CA B ASP B 1 71 ? 9.00829 17.03065 -2.87179 0.429 33.52668 103 ASP B CA 1
ATOM 1484 C C . ASP B 1 71 ? 10.22039 16.46168 -2.14758 1.000 29.21191 103 ASP B C 1
ATOM 1485 O O . ASP B 1 71 ? 10.80399 15.47628 -2.61083 1.000 24.79242 103 ASP B O 1
ATOM 1494 N N . VAL B 1 72 ? 10.60936 17.05374 -1.02109 1.000 23.58044 104 VAL B N 1
ATOM 1495 C CA . VAL B 1 72 ? 11.73355 16.57198 -0.22402 1.000 19.36326 104 VAL B CA 1
ATOM 1496 C C . VAL B 1 72 ? 11.20355 16.36283 1.18370 1.000 23.79660 104 VAL B C 1
ATOM 1497 O O . VAL B 1 72 ? 10.69589 17.30533 1.79823 1.000 24.22519 104 VAL B O 1
ATOM 1501 N N . ILE B 1 73 ? 11.30332 15.13451 1.68289 1.000 19.32753 105 ILE B N 1
ATOM 1502 C CA . ILE B 1 73 ? 10.68501 14.75133 2.94578 1.000 21.91034 105 ILE B CA 1
ATOM 1503 C C . ILE B 1 73 ? 11.73670 14.10164 3.83807 1.000 25.57860 105 ILE B C 1
ATOM 1504 O O . ILE B 1 73 ? 12.36125 13.11797 3.44027 1.000 20.15999 105 ILE B O 1
ATOM 1509 N N . GLU B 1 74 ? 11.91246 14.63503 5.05679 1.000 26.17069 106 GLU B N 1
ATOM 1510 C CA . GLU B 1 74 ? 12.81439 14.03620 6.03685 1.000 27.88661 106 GLU B CA 1
ATOM 1511 C C . GLU B 1 74 ? 12.12909 12.84294 6.69334 1.000 25.44514 106 GLU B C 1
ATOM 1512 O O . GLU B 1 74 ? 11.09458 12.99971 7.34901 1.000 30.57017 106 GLU B O 1
ATOM 1518 N N . LEU B 1 75 ? 12.68998 11.64746 6.52040 1.000 22.42040 107 LEU B N 1
ATOM 1519 C CA . LEU B 1 75 ? 12.09330 10.42563 7.05349 1.000 24.64524 107 LEU B CA 1
ATOM 1520 C C . LEU B 1 75 ? 12.77012 10.10590 8.37879 1.000 28.60261 107 LEU B C 1
ATOM 1521 O O . LEU B 1 75 ? 14.00260 9.99719 8.44193 1.000 29.54319 107 LEU B O 1
ATOM 1526 N N . LYS B 1 76 ? 11.97192 10.00474 9.43217 1.000 21.81780 108 LYS B N 1
ATOM 1527 C CA . LYS B 1 76 ? 12.43540 9.58074 10.74056 1.000 20.10363 108 LYS B CA 1
ATOM 1528 C C . LYS B 1 76 ? 12.01026 8.14573 10.98986 1.000 27.01327 108 LYS B C 1
ATOM 1529 O O . LYS B 1 76 ? 10.97238 7.70175 10.49011 1.000 24.42861 108 LYS B O 1
ATOM 1535 N N . GLY B 1 77 ? 12.77984 7.43421 11.82237 1.000 21.45944 109 GLY B N 1
ATOM 1536 C CA . GLY B 1 77 ? 12.31826 6.16522 12.34505 1.000 23.84113 109 GLY B CA 1
ATOM 1537 C C . GLY B 1 77 ? 13.02965 4.94101 11.81155 1.000 19.03337 109 GLY B C 1
ATOM 1538 O O . GLY B 1 77 ? 12.79181 3.85088 12.33175 1.000 20.29807 109 GLY B O 1
ATOM 1539 N N . VAL B 1 78 ? 13.86649 5.06943 10.78445 1.000 21.09505 110 VAL B N 1
ATOM 1540 C CA . VAL B 1 78 ? 14.65074 3.94381 10.28448 1.000 17.13304 110 VAL B CA 1
ATOM 1541 C C . VAL B 1 78 ? 16.05484 4.42597 9.97991 1.000 20.30017 110 VAL B C 1
ATOM 1542 O O . VAL B 1 78 ? 16.30178 5.62412 9.79075 1.000 20.36736 110 VAL B O 1
ATOM 1546 N N . SER B 1 79 ? 16.99193 3.47250 9.90532 1.000 19.76892 111 SER B N 1
ATOM 1547 C CA . SER B 1 79 ? 18.35491 3.80756 9.48591 1.000 17.29367 111 SER B CA 1
ATOM 1548 C C . SER B 1 79 ? 18.41979 4.07824 7.97532 1.000 15.87421 111 SER B C 1
ATOM 1549 O O . SER B 1 79 ? 17.62462 3.56868 7.19798 1.000 18.42757 111 SER B O 1
ATOM 1552 N N . ALA B 1 80 ? 19.43031 4.85462 7.58445 1.000 16.77115 112 ALA B N 1
ATOM 1553 C CA . ALA B 1 80 ? 19.60123 5.16385 6.15843 1.000 19.05336 112 ALA B CA 1
ATOM 1554 C C . ALA B 1 80 ? 19.88302 3.89213 5.36338 1.000 17.93159 112 ALA B C 1
ATOM 1555 O O . ALA B 1 80 ? 19.35601 3.70471 4.25558 1.000 23.66347 112 ALA B O 1
ATOM 1557 N N . ARG B 1 81 ? 20.71572 3.00562 5.91013 1.000 17.75728 113 ARG B N 1
ATOM 1558 C CA . ARG B 1 81 ? 21.00563 1.77003 5.18953 1.000 20.98722 113 ARG B CA 1
ATOM 1559 C C . ARG B 1 81 ? 19.76341 0.90289 5.03638 1.000 19.30963 113 ARG B C 1
ATOM 1560 O O . ARG B 1 81 ? 19.55009 0.29779 3.97105 1.000 17.71326 113 ARG B O 1
ATOM 1568 N N . GLY B 1 82 ? 18.94076 0.81381 6.08892 1.000 21.18276 114 GLY B N 1
ATOM 1569 C CA . GLY B 1 82 ? 17.69781 0.07155 5.98575 1.000 17.01867 114 GLY B CA 1
ATOM 1570 C C . GLY B 1 82 ? 16.80167 0.62124 4.88422 1.000 17.60575 114 GLY B C 1
ATOM 1571 O O . GLY B 1 82 ? 16.24853 -0.13732 4.07598 1.000 18.94023 114 GLY B O 1
ATOM 1572 N N . LEU B 1 83 ? 16.64154 1.95152 4.84283 1.000 17.31155 115 LEU B N 1
ATOM 1573 C CA . LEU B 1 83 ? 15.79050 2.56213 3.81941 1.000 19.78680 115 LEU B CA 1
ATOM 1574 C C . LEU B 1 83 ? 16.32167 2.26547 2.42055 1.000 17.53839 115 LEU B C 1
ATOM 1575 O O . LEU B 1 83 ? 15.54707 1.99414 1.49577 1.000 22.41553 115 LEU B O 1
ATOM 1580 N N . ARG B 1 84 ? 17.64130 2.29374 2.25401 1.000 15.13323 116 ARG B N 1
ATOM 1581 C CA . ARG B 1 84 ? 18.25133 2.03483 0.94537 1.000 17.71040 116 ARG B CA 1
ATOM 1582 C C . ARG B 1 84 ? 17.82917 0.66634 0.42691 1.000 23.40371 116 ARG B C 1
ATOM 1583 O O . ARG B 1 84 ? 17.43363 0.51878 -0.73816 1.000 20.88748 116 ARG B O 1
ATOM 1591 N N . HIS B 1 85 ? 17.94151 -0.35533 1.28345 1.000 18.68243 117 HIS B N 1
ATOM 1592 C CA . HIS B 1 85 ? 17.57573 -1.71516 0.88289 1.000 18.33928 117 HIS B CA 1
ATOM 1593 C C . HIS B 1 85 ? 16.08107 -1.82609 0.62311 1.000 19.67980 117 HIS B C 1
ATOM 1594 O O . HIS B 1 85 ? 15.66256 -2.54042 -0.29256 1.000 18.88805 117 HIS B O 1
ATOM 1601 N N . ILE B 1 86 ? 15.25659 -1.13721 1.42116 1.000 18.16362 118 ILE B N 1
ATOM 1602 C CA . ILE B 1 86 ? 13.81043 -1.23376 1.24511 1.000 18.60343 118 ILE B CA 1
ATOM 1603 C C . ILE B 1 86 ? 13.38699 -0.63661 -0.09317 1.000 16.05569 118 ILE B C 1
ATOM 1604 O O . ILE B 1 86 ? 12.56675 -1.20931 -0.82220 1.000 18.16301 118 ILE B O 1
ATOM 1609 N N . ILE B 1 87 ? 13.92346 0.53133 -0.44035 1.000 19.94440 119 ILE B N 1
ATOM 1610 C CA . ILE B 1 87 ? 13.56484 1.12198 -1.72765 1.000 17.12474 119 ILE B CA 1
ATOM 1611 C C . ILE B 1 87 ? 14.05097 0.23953 -2.87479 1.000 20.16206 119 ILE B C 1
ATOM 1612 O O . ILE B 1 87 ? 13.32873 0.03599 -3.85957 1.000 20.38387 119 ILE B O 1
ATOM 1617 N N . ASP B 1 88 ? 15.29408 -0.27017 -2.79028 1.000 18.89228 120 ASP B N 1
ATOM 1618 C CA . ASP B 1 88 ? 15.78776 -1.12589 -3.86263 1.000 19.47906 120 ASP B CA 1
ATOM 1619 C C . ASP B 1 88 ? 14.91267 -2.36971 -3.99487 1.000 18.86889 120 ASP B C 1
ATOM 1620 O O . ASP B 1 88 ? 14.70860 -2.88202 -5.10957 1.000 20.55424 120 ASP B O 1
ATOM 1625 N N . PHE B 1 89 ? 14.34843 -2.83624 -2.87526 1.000 15.59476 121 PHE B N 1
ATOM 1626 C CA . PHE B 1 89 ? 13.41502 -3.95670 -2.93281 1.000 16.72227 121 PHE B CA 1
ATOM 1627 C C . PHE B 1 89 ? 12.14269 -3.58657 -3.68982 1.000 15.76616 121 PHE B C 1
ATOM 1628 O O . PHE B 1 89 ? 11.65743 -4.36372 -4.51537 1.000 18.07315 121 PHE B O 1
ATOM 1636 N N . ALA B 1 90 ? 11.58544 -2.40877 -3.41032 1.000 16.14728 122 ALA B N 1
ATOM 1637 C CA . ALA B 1 90 ? 10.35251 -1.97729 -4.07920 1.000 14.69935 122 ALA B CA 1
ATOM 1638 C C . ALA B 1 90 ? 10.48914 -2.04405 -5.60147 1.000 17.51734 122 ALA B C 1
ATOM 1639 O O . ALA B 1 90 ? 9.52957 -2.39148 -6.30342 1.000 18.33409 122 ALA B O 1
ATOM 1641 N N . TYR B 1 91 ? 11.67258 -1.71141 -6.11804 1.000 16.49136 123 TYR B N 1
ATOM 1642 C CA . TYR B 1 91 ? 11.92426 -1.66648 -7.55064 1.000 15.11097 123 TYR B CA 1
ATOM 1643 C C . TYR B 1 91 ? 12.49265 -2.96467 -8.13597 1.000 18.26189 123 TYR B C 1
ATOM 1644 O O . TYR B 1 91 ? 12.71003 -3.03572 -9.35419 1.000 21.51657 123 TYR B O 1
ATOM 1653 N N . SER B 1 92 ? 12.76368 -3.98226 -7.32245 1.000 19.18144 124 SER B N 1
ATOM 1654 C CA . SER B 1 92 ? 13.41595 -5.18352 -7.84475 1.000 21.76436 124 SER B CA 1
ATOM 1655 C C . SER B 1 92 ? 12.81560 -6.49242 -7.35187 1.000 21.80891 124 SER B C 1
ATOM 1656 O O . SER B 1 92 ? 13.12971 -7.53983 -7.92982 1.000 20.63487 124 SER B O 1
ATOM 1659 N N . ALA B 1 93 ? 12.03867 -6.48973 -6.25974 1.000 15.65836 125 ALA B N 1
ATOM 1660 C CA . ALA B 1 93 ? 11.55802 -7.69647 -5.59878 1.000 18.37277 125 ALA B CA 1
ATOM 1661 C C . ALA B 1 93 ? 12.68908 -8.50915 -4.98093 1.000 24.92357 125 ALA B C 1
ATOM 1662 O O . ALA B 1 93 ? 12.47452 -9.67772 -4.62163 1.000 23.86825 125 ALA B O 1
ATOM 1664 N N . GLU B 1 94 ? 13.88495 -7.92743 -4.82690 1.000 20.68879 126 GLU B N 1
ATOM 1665 C CA . GLU B 1 94 ? 15.04449 -8.65464 -4.30358 1.000 22.01877 126 GLU B CA 1
ATOM 1666 C C . GLU B 1 94 ? 15.70821 -7.86428 -3.18560 1.000 21.04288 126 GLU B C 1
ATOM 1667 O O . GLU B 1 94 ? 15.62313 -6.63294 -3.13801 1.000 22.64288 126 GLU B O 1
ATOM 1673 N N . VAL B 1 95 ? 16.37792 -8.58974 -2.28537 1.000 22.79737 127 VAL B N 1
ATOM 1674 C CA . VAL B 1 95 ? 17.20236 -7.98151 -1.24611 1.000 23.64121 127 VAL B CA 1
ATOM 1675 C C . VAL B 1 95 ? 18.45780 -8.82837 -1.07479 1.000 29.82188 127 VAL B C 1
ATOM 1676 O O . VAL B 1 95 ? 18.39588 -10.05810 -1.11851 1.000 26.64639 127 VAL B O 1
ATOM 1680 N N . THR B 1 96 ? 19.60336 -8.17366 -0.91797 1.000 24.99585 128 THR B N 1
ATOM 1681 C CA . THR B 1 96 ? 20.87333 -8.85987 -0.72122 1.000 21.36642 128 THR B CA 1
ATOM 1682 C C . THR B 1 96 ? 21.26532 -8.63138 0.73048 1.000 24.20706 128 THR B C 1
ATOM 1683 O O . THR B 1 96 ? 21.46314 -7.48410 1.13539 1.000 25.46979 128 THR B O 1
ATOM 1687 N N . LEU B 1 97 ? 21.35294 -9.70934 1.50935 1.000 21.93062 129 LEU B N 1
ATOM 1688 C CA . LEU B 1 97 ? 21.52022 -9.62971 2.95468 1.000 21.63970 129 LEU B CA 1
ATOM 1689 C C . LEU B 1 97 ? 22.84901 -10.23881 3.38247 1.000 27.10471 129 LEU B C 1
ATOM 1690 O O . LEU B 1 97 ? 23.36905 -11.16703 2.75214 1.000 25.76003 129 LEU B O 1
ATOM 1695 N N . ASP B 1 98 ? 23.39022 -9.70320 4.48096 1.000 23.08966 130 ASP B N 1
ATOM 1696 C CA . ASP B 1 98 ? 24.45468 -10.33497 5.24105 1.000 23.71485 130 ASP B CA 1
ATOM 1697 C C . ASP B 1 98 ? 24.20651 -9.98124 6.69572 1.000 25.70152 130 ASP B C 1
ATOM 1698 O O . ASP B 1 98 ? 23.32317 -9.17501 7.01736 1.000 26.48489 130 ASP B O 1
ATOM 1703 N N . LEU B 1 99 ? 24.99407 -10.58973 7.57510 1.000 27.04418 131 LEU B N 1
ATOM 1704 C CA . LEU B 1 99 ? 24.73996 -10.40103 8.99424 1.000 29.81768 131 LEU B CA 1
ATOM 1705 C C . LEU B 1 99 ? 25.03436 -8.97924 9.43308 1.000 32.56886 131 LEU B C 1
ATOM 1706 O O . LEU B 1 99 ? 24.49428 -8.52669 10.44864 1.000 35.64085 131 LEU B O 1
ATOM 1711 N N . ASP B 1 100 ? 25.85090 -8.24815 8.67899 1.000 36.27194 132 ASP B N 1
ATOM 1712 C CA . ASP B 1 100 ? 26.17667 -6.89153 9.09239 1.000 47.16962 132 ASP B CA 1
ATOM 1713 C C . ASP B 1 100 ? 25.00628 -5.94646 8.83290 1.000 35.90654 132 ASP B C 1
ATOM 1714 O O . ASP B 1 100 ? 24.77010 -5.02159 9.61503 1.000 39.69174 132 ASP B O 1
ATOM 1719 N N . CYS B 1 101 ? 24.24078 -6.16852 7.76556 1.000 32.27249 133 CYS B N 1
ATOM 1720 C CA . CYS B 1 101 ? 23.18146 -5.22726 7.42575 1.000 32.16437 133 CYS B CA 1
ATOM 1721 C C . CYS B 1 101 ? 21.78247 -5.70563 7.81811 1.000 31.91527 133 CYS B C 1
ATOM 1722 O O . CYS B 1 101 ? 20.82008 -4.93279 7.70258 1.000 32.04630 133 CYS B O 1
ATOM 1725 N N . VAL B 1 102 ? 21.63910 -6.93277 8.32822 1.000 24.83033 134 VAL B N 1
ATOM 1726 C CA . VAL B 1 102 ? 20.28444 -7.45997 8.49941 1.000 20.71107 134 VAL B CA 1
ATOM 1727 C C . VAL B 1 102 ? 19.51952 -6.69880 9.59139 1.000 23.87739 134 VAL B C 1
ATOM 1728 O O . VAL B 1 102 ? 18.29331 -6.51032 9.49199 1.000 22.63801 134 VAL B O 1
ATOM 1732 N N . GLN B 1 103 ? 20.20793 -6.22994 10.63750 1.000 19.12239 135 GLN B N 1
ATOM 1733 C CA . GLN B 1 103 ? 19.51194 -5.43846 11.64241 1.000 17.95897 135 GLN B CA 1
ATOM 1734 C C . GLN B 1 103 ? 18.85848 -4.21465 11.02059 1.000 20.97009 135 GLN B C 1
ATOM 1735 O O . GLN B 1 103 ? 17.68568 -3.90462 11.29450 1.000 18.30477 135 GLN B O 1
ATOM 1741 N N . ASP B 1 104 ? 19.61572 -3.48300 10.20300 1.000 18.84818 136 ASP B N 1
ATOM 1742 C CA . ASP B 1 104 ? 19.06513 -2.28333 9.57989 1.000 18.45406 136 ASP B CA 1
ATOM 1743 C C . ASP B 1 104 ? 17.88253 -2.60940 8.67449 1.000 19.47507 136 ASP B C 1
ATOM 1744 O O . ASP B 1 104 ? 16.86417 -1.89686 8.69287 1.000 18.30249 136 ASP B O 1
ATOM 1749 N N . VAL B 1 105 ? 18.01708 -3.65555 7.84133 1.000 18.80374 137 VAL B N 1
ATOM 1750 C CA . VAL B 1 105 ? 16.97093 -3.97534 6.86434 1.000 16.58056 137 VAL B CA 1
ATOM 1751 C C . VAL B 1 105 ? 15.71587 -4.48070 7.56234 1.000 18.37782 137 VAL B C 1
ATOM 1752 O O . VAL B 1 105 ? 14.59591 -4.04336 7.26970 1.000 19.22075 137 VAL B O 1
ATOM 1756 N N . LEU B 1 106 ? 15.88149 -5.41030 8.50036 1.000 20.71955 138 LEU B N 1
ATOM 1757 C CA . LEU B 1 106 ? 14.71188 -5.98712 9.15268 1.000 22.79803 138 LEU B CA 1
ATOM 1758 C C . LEU B 1 106 ? 13.97065 -4.94178 9.98347 1.000 22.87259 138 LEU B C 1
ATOM 1759 O O . LEU B 1 106 ? 12.72874 -4.87564 9.94749 1.000 18.42718 138 LEU B O 1
ATOM 1764 N N . GLY B 1 107 ? 14.70310 -4.12002 10.75098 1.000 18.83358 139 GLY B N 1
ATOM 1765 C CA . GLY B 1 107 ? 14.03527 -3.04395 11.47582 1.000 17.51371 139 GLY B CA 1
ATOM 1766 C C . GLY B 1 107 ? 13.27642 -2.10307 10.54967 1.000 18.77471 139 GLY B C 1
ATOM 1767 O O . GLY B 1 107 ? 12.13913 -1.71244 10.83736 1.000 17.28814 139 GLY B O 1
ATOM 1768 N N . ALA B 1 108 ? 13.88877 -1.73660 9.41460 1.000 15.97534 140 ALA B N 1
ATOM 1769 C CA . ALA B 1 108 ? 13.20883 -0.83714 8.47401 1.000 16.00871 140 ALA B CA 1
ATOM 1770 C C . ALA B 1 108 ? 11.98026 -1.49718 7.85503 1.000 17.90867 140 ALA B C 1
ATOM 1771 O O . ALA B 1 108 ? 10.94886 -0.84502 7.62908 1.000 18.44993 140 ALA B O 1
ATOM 1773 N N . ALA B 1 109 ? 12.06412 -2.78712 7.57313 1.000 14.38433 141 ALA B N 1
ATOM 1774 C CA . ALA B 1 109 ? 10.95765 -3.46015 6.90117 1.000 15.75362 141 ALA B CA 1
ATOM 1775 C C . ALA B 1 109 ? 9.74977 -3.56147 7.82584 1.000 18.37717 141 ALA B C 1
ATOM 1776 O O . ALA B 1 109 ? 8.59732 -3.43030 7.38913 1.000 17.96128 141 ALA B O 1
ATOM 1778 N N . VAL B 1 110 ? 9.98953 -3.78522 9.10934 1.000 15.68473 142 VAL B N 1
ATOM 1779 C CA . VAL B 1 110 ? 8.86959 -3.79452 10.04735 1.000 14.92220 142 VAL B CA 1
ATOM 1780 C C . VAL B 1 110 ? 8.24543 -2.40329 10.13770 1.000 19.71564 142 VAL B C 1
ATOM 1781 O O . VAL B 1 110 ? 7.01337 -2.23644 10.02629 1.000 20.35801 142 VAL B O 1
ATOM 1785 N N . PHE B 1 111 ? 9.09540 -1.38292 10.33917 1.000 16.77096 143 PHE B N 1
ATOM 1786 C CA . PHE B 1 111 ? 8.60613 -0.01653 10.50547 1.000 18.27017 143 PHE B CA 1
ATOM 1787 C C . PHE B 1 111 ? 7.84185 0.43943 9.26610 1.000 19.62054 143 PHE B C 1
ATOM 1788 O O . PHE B 1 111 ? 6.75293 1.03098 9.36255 1.000 21.93400 143 PHE B O 1
ATOM 1796 N N . LEU B 1 112 ? 8.38835 0.15237 8.08625 1.000 15.70948 144 LEU B N 1
ATOM 1797 C CA . LEU B 1 112 ? 7.79480 0.61863 6.83465 1.000 19.55500 144 LEU B CA 1
ATOM 1798 C C . LEU B 1 112 ? 6.74398 -0.34316 6.30354 1.000 22.19114 144 LEU B C 1
ATOM 1799 O O . LEU B 1 112 ? 6.23229 -0.13577 5.19039 1.000 21.12060 144 LEU B O 1
ATOM 1804 N N . GLN B 1 113 ? 6.41630 -1.37848 7.08577 1.000 19.72181 145 GLN B N 1
ATOM 1805 C CA . GLN B 1 113 ? 5.29282 -2.28928 6.84928 1.000 22.13194 145 GLN B CA 1
ATOM 1806 C C . GLN B 1 113 ? 5.41109 -3.00910 5.50071 1.000 26.96245 145 GLN B C 1
ATOM 1807 O O . GLN B 1 113 ? 4.45225 -3.11357 4.73476 1.000 25.09086 145 GLN B O 1
ATOM 1813 N N . MET B 1 114 ? 6.61021 -3.50471 5.20817 1.000 20.12494 146 MET B N 1
ATOM 1814 C CA . MET B 1 114 ? 6.86666 -4.29250 4.00573 1.000 25.42833 146 MET B CA 1
ATOM 1815 C C . MET B 1 114 ? 7.08795 -5.74007 4.42277 1.000 25.50022 146 MET B C 1
ATOM 1816 O O . MET B 1 114 ? 8.22310 -6.19820 4.56929 1.000 26.12043 146 MET B O 1
ATOM 1821 N N . LEU B 1 115 ? 5.98342 -6.45139 4.64978 1.000 30.31088 147 LEU B N 1
ATOM 1822 C CA . LEU B 1 115 ? 6.09684 -7.78291 5.23286 1.000 29.91025 147 LEU B CA 1
ATOM 1823 C C . LEU B 1 115 ? 6.89331 -8.73789 4.34937 1.000 24.02825 147 LEU B C 1
ATOM 1824 O O . LEU B 1 115 ? 7.63272 -9.57056 4.90461 1.000 27.86326 147 LEU B O 1
ATOM 1829 N N . PRO B 1 116 ? 6.82884 -8.68194 3.01497 1.000 27.42810 148 PRO B N 1
ATOM 1830 C CA . PRO B 1 116 ? 7.64138 -9.63779 2.25412 1.000 24.33454 148 PRO B CA 1
ATOM 1831 C C . PRO B 1 116 ? 9.11852 -9.51236 2.57138 1.000 24.03346 148 PRO B C 1
ATOM 1832 O O . PRO B 1 116 ? 9.83410 -10.51884 2.53424 1.000 27.58682 148 PRO B O 1
ATOM 1836 N N . VAL B 1 117 ? 9.60345 -8.31022 2.89743 1.000 21.02884 149 VAL B N 1
ATOM 1837 C CA . VAL B 1 117 ? 11.01723 -8.16531 3.20732 1.000 24.09024 149 VAL B CA 1
ATOM 1838 C C . VAL B 1 117 ? 11.30224 -8.72643 4.59564 1.000 22.40472 149 VAL B C 1
ATOM 1839 O O . VAL B 1 117 ? 12.38116 -9.28602 4.85643 1.000 22.57614 149 VAL B O 1
ATOM 1843 N N . VAL B 1 118 ? 10.35365 -8.55610 5.51861 1.000 19.50458 150 VAL B N 1
ATOM 1844 C CA . VAL B 1 118 ? 10.48666 -9.17638 6.82973 1.000 21.02240 150 VAL B CA 1
ATOM 1845 C C . VAL B 1 118 ? 10.68234 -10.67914 6.66834 1.000 28.24919 150 VAL B C 1
ATOM 1846 O O . VAL B 1 118 ? 11.57483 -11.28156 7.27489 1.000 26.65430 150 VAL B O 1
ATOM 1850 N N . GLU B 1 119 ? 9.85163 -11.30519 5.82574 1.000 28.99788 151 GLU B N 1
ATOM 1851 C CA . GLU B 1 119 ? 9.94952 -12.74987 5.65295 1.000 30.80602 151 GLU B CA 1
ATOM 1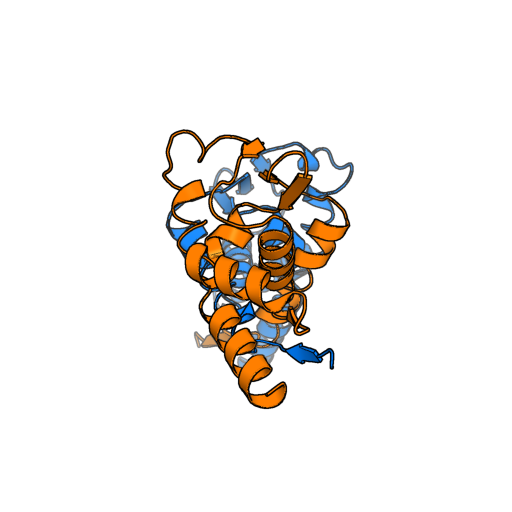852 C C . GLU B 1 119 ? 11.26714 -13.15954 5.00145 1.000 30.84969 151 GLU B C 1
ATOM 1853 O O . GLU B 1 119 ? 11.82437 -14.20737 5.34076 1.000 33.45367 151 GLU B O 1
ATOM 1859 N N . LEU B 1 120 ? 11.78259 -12.36636 4.05587 1.000 28.26315 152 LEU B N 1
ATOM 1860 C CA . LEU B 1 120 ? 13.07711 -12.70844 3.46954 1.000 28.51219 152 LEU B CA 1
ATOM 1861 C C . LEU B 1 120 ? 14.19848 -12.60641 4.50037 1.000 26.97193 152 LEU B C 1
ATOM 1862 O O . LEU B 1 120 ? 15.09399 -13.46357 4.53533 1.000 28.58510 152 LEU B O 1
ATOM 1867 N N . CYS B 1 121 ? 14.16119 -11.57768 5.36301 1.000 24.20400 153 CYS B N 1
ATOM 1868 C CA . CYS B 1 121 ? 15.15198 -11.45185 6.42579 1.000 23.87476 153 CYS B CA 1
ATOM 1869 C C . CYS B 1 121 ? 15.10986 -12.64873 7.36706 1.000 26.67014 153 CYS B C 1
ATOM 1870 O O . CYS B 1 121 ? 16.15709 -13.16175 7.79279 1.000 26.79851 153 CYS B O 1
ATOM 1873 N N . GLU B 1 122 ? 13.90380 -13.10643 7.71174 1.000 28.72534 154 GLU B N 1
ATOM 1874 C CA . GLU B 1 122 ? 13.76656 -14.26506 8.59284 1.000 31.90155 154 GLU B CA 1
ATOM 1875 C C . GLU B 1 122 ? 14.30281 -15.53300 7.93601 1.000 34.87765 154 GLU B C 1
ATOM 1876 O O . GLU B 1 122 ? 14.86821 -16.40037 8.61160 1.000 37.07719 154 GLU B O 1
ATOM 1882 N N . GLU B 1 123 ? 14.12831 -15.66350 6.61826 1.000 35.35908 155 GLU B N 1
ATOM 1883 C CA . GLU B 1 123 ? 14.71139 -16.79968 5.91542 1.000 38.41883 155 GLU B CA 1
ATOM 1884 C C . GLU B 1 123 ? 16.23232 -16.73442 5.97158 1.000 36.42285 155 GLU B C 1
ATOM 1885 O O . GLU B 1 123 ? 16.90089 -17.74437 6.21906 1.000 38.75217 155 GLU B O 1
ATOM 1891 N N . PHE B 1 124 ? 16.79078 -15.54277 5.75583 1.000 32.43973 156 PHE B N 1
ATOM 1892 C CA . PHE B 1 124 ? 18.23122 -15.37681 5.84750 1.000 30.79895 156 PHE B CA 1
ATOM 1893 C C . PHE B 1 124 ? 18.73194 -15.78639 7.22643 1.000 32.73466 156 PHE B C 1
ATOM 1894 O O . PHE B 1 124 ? 19.69707 -16.54937 7.35438 1.000 32.37668 156 PHE B O 1
ATOM 1902 N N . LEU B 1 125 ? 18.07429 -15.29332 8.27363 1.000 30.64105 157 LEU B N 1
ATOM 1903 C CA . LEU B 1 125 ? 18.53922 -15.58789 9.62716 1.000 31.44005 157 LEU B CA 1
ATOM 1904 C C . LEU B 1 125 ? 18.48594 -17.07845 9.93440 1.000 35.47645 157 LEU B C 1
ATOM 1905 O O . LEU B 1 125 ? 19.33310 -17.59702 10.68381 1.000 36.38406 157 LEU B O 1
ATOM 1910 N N . LYS B 1 126 ? 17.50400 -17.79517 9.38787 1.000 38.41260 158 LYS B N 1
ATOM 1911 C CA . LYS B 1 126 ? 17.47596 -19.23234 9.65066 1.000 43.08217 158 LYS B CA 1
ATOM 1912 C C . LYS B 1 126 ? 18.71502 -19.89961 9.08046 1.000 43.33287 158 LYS B C 1
ATOM 1913 O O . LYS B 1 126 ? 19.29494 -20.79424 9.70651 1.000 45.61913 158 LYS B O 1
ATOM 1919 N N . ALA B 1 127 ? 19.14705 -19.45508 7.89682 1.000 41.18330 159 ALA B N 1
ATOM 1920 C CA . ALA B 1 127 ? 20.28809 -20.06277 7.21334 1.000 49.49672 159 ALA B CA 1
ATOM 1921 C C . ALA B 1 127 ? 21.61784 -19.60756 7.80902 1.000 42.28317 159 ALA B C 1
ATOM 1922 O O . ALA B 1 127 ? 22.54481 -20.40875 7.94361 1.000 50.40112 159 ALA B O 1
ATOM 1924 N N . ALA B 1 128 ? 21.72193 -18.32730 8.17948 1.000 40.59966 160 ALA B N 1
ATOM 1925 C CA . ALA B 1 128 ? 22.97955 -17.77905 8.67068 1.000 42.90322 160 ALA B CA 1
ATOM 1926 C C . ALA B 1 128 ? 23.33268 -18.28048 10.06668 1.000 57.38810 160 ALA B C 1
ATOM 1927 O O . ALA B 1 128 ? 24.52192 -18.32940 10.41336 1.000 61.72695 160 ALA B O 1
ATOM 1929 N N . MET B 1 129 ? 22.33693 -18.64491 10.87253 1.000 54.41295 161 MET B N 1
ATOM 1930 C CA . MET B 1 129 ? 22.58636 -19.24296 12.18095 1.000 55.97098 161 MET B CA 1
ATOM 1931 C C . MET B 1 129 ? 22.87219 -20.73557 12.03786 1.000 51.83151 161 MET B C 1
ATOM 1932 O O . MET B 1 129 ? 23.40491 -21.36585 12.95217 1.000 76.95665 161 MET B O 1
#

Sequence (250 aa):
LKCTFSSAPSHSTSLLLQQGLATLRAQGQLLDVVLTINREAFPAHKVVLAACSDYFRRAMFTGGMREASQDVIELKGVSARGLRHIIDFAYSAEVTLDLDCVQDVLGAAVFLQMMLPVVELCEEFLKAAMMLKCTFSAPSSHSTSLLQQGLATLRAQGQLLDVVLTINREAFPAHKVVLAACSDYFRRAMFTGGMREASQDDVIELKGVSARGLRHIIDFAYSAEVTLDLDCVQDVLGAAVFLQMLPVVELCEEFLKAAM

Secondary structure (DSSP, 8-state):
--EEEE-TTHHHHHHHHHHHHHHTT-S--EEEEETTEEEEE-HHHHHHH-HHHHHHHHSSSGGGG-SEEE-TT--HHHHHHHHHHHHHSEEEE-TTTHHHHHHHHHHTT-HHHHHHHHHHHHHH-/--EEEE-TTHHHHHHHHHHHHHHTT-S--EEEEETTEEEEE-HHHHHTT-HHHHHHHHS-SS-SS-SEEEPPSS-HHHHHHHHHHHTTSEEEE-TTTHHHHHHHHHHTT-HHHHHHHHHHHHHH-

InterPro domains:
  IPR000210 BTB/POZ domain [PF00651] (55-157)
  IPR000210 BTB/POZ domain [PS50097] (63-130)
  IPR000210 BTB/POZ domain [SM00225] (63-160)
  IPR006652 Kelch repeat type 1 [PF01344] (409-440)
  IPR006652 Kelch repeat type 1 [PF01344] (452-495)
  IPR006652 Kelch repeat type 1 [PF01344] (497-546)
  IPR006652 Kelch repeat type 1 [PF01344] (551-590)
  IPR006652 Kelch repeat type 1 [SM00612] (310-361)
  IPR006652 Kelch repeat type 1 [SM00612] (362-413)
  IPR006652 Kelch repeat type 1 [SM00612] (414-460)
  IPR006652 Kelch repeat type 1 [SM00612] (461-508)
  IPR006652 Kelch repeat type 1 [SM00612] (509-559)
  IPR006652 Kelch repeat type 1 [SM00612] (560-606)
  IPR011333 SKP1/BTB/POZ domain superfamily [G3DSA:3.30.710.10] (34-189)
  IPR011333 SKP1/BTB/POZ domain superfamily [SSF54695] (40-157)
  IPR011705 BTB/Kelch-associated [PF07707] (165-266)
  IPR011705 BTB/Kelch-associated [SM00875] (165-266)
  IPR015915 Kelch-type beta-propeller [G3DSA:2.120.10.80] (297-608)
  IPR015915 Kelch-type beta-propeller [SSF117281] (311-604)
  IPR017096 BTB-kelch protein [PIRSF037037] (37-603)

GO terms:
  GO:0005515 protein binding (F, IPI)

Radius of gyration: 19.62 Å; Cα contacts (8 Å, |Δi|>4): 422; chains: 2; bounding box: 46×40×49 Å

Nearest PDB structures (foldseek):
  9etw-assembly1_B  TM=1.008E+00  e=4.341E-25  Homo sapiens
  8khp-assembly1_B  TM=9.548E-01  e=9.077E-13  Homo sapiens
  6c3n-assembly1_B  TM=9.010E-01  e=8.505E-13  Homo sapiens
  4hxi-assembly1_A  TM=9.188E-01  e=3.470E-11  Homo sapiens
  8gq6-assembly1_A  TM=8.817E-01  e=2.062E-11  Homo sapiens

Organism: Homo sapiens (NCBI:txid9606)